Protein AF-0000000086870296 (afdb_homodimer)

pLDDT: mean 87.27, std 17.35, range [27.59, 98.69]

InterPro domains:
  IPR045716 Chordin-like protein 1/2, C-terminal [PF19548] (10-129)
  IPR045717 Chordin-like protein 1/2 [PTHR46303] (3-129)

Nearest PDB structures (foldseek):
  3ua0-assembly1_B-2  TM=3.431E-01  e=4.158E+00  Bombyx mori
  3ua0-assembly1_B-2  TM=3.429E-01  e=4.149E+00  Bombyx mori

Structure (mmCIF, N/CA/C/O backbone):
data_AF-0000000086870296-model_v1
#
loop_
_entity.id
_entity.type
_entity.pdbx_description
1 polymer 'CRDL1 protein'
#
loop_
_atom_site.group_PDB
_atom_site.id
_atom_site.type_symbol
_atom_site.label_atom_id
_atom_site.label_alt_id
_atom_site.label_comp_id
_atom_site.label_asym_id
_atom_site.label_entity_id
_atom_site.label_seq_id
_atom_site.pdbx_PDB_ins_code
_atom_site.Cartn_x
_atom_site.Cartn_y
_atom_site.Cartn_z
_atom_site.occupancy
_atom_site.B_iso_or_equiv
_atom_site.auth_seq_id
_atom_site.auth_comp_id
_atom_site.auth_asym_id
_atom_site.auth_atom_id
_atom_site.pdbx_PDB_model_num
ATOM 1 N N . GLU A 1 1 ? 13.695 27.422 20.219 1 27.8 1 GLU A N 1
ATOM 2 C CA . GLU A 1 1 ? 14.539 26.266 20.531 1 27.8 1 GLU A CA 1
ATOM 3 C C . GLU A 1 1 ? 14.484 25.234 19.406 1 27.8 1 GLU A C 1
ATOM 5 O O . GLU A 1 1 ? 13.406 24.922 18.891 1 27.8 1 GLU A O 1
ATOM 10 N N . ASP A 1 2 ? 15.602 24.969 18.719 1 33.12 2 ASP A N 1
ATOM 11 C CA . ASP A 1 2 ? 15.859 24.125 17.547 1 33.12 2 ASP A CA 1
ATOM 12 C C . ASP A 1 2 ? 15.414 22.688 17.812 1 33.12 2 ASP A C 1
ATOM 14 O O . ASP A 1 2 ? 15.75 22.109 18.844 1 33.12 2 ASP A O 1
ATOM 18 N N . VAL A 1 3 ? 14.195 22.266 17.453 1 43.34 3 VAL A N 1
ATOM 19 C CA . VAL A 1 3 ? 13.844 20.859 17.594 1 43.34 3 VAL A CA 1
ATOM 20 C C . VAL A 1 3 ? 15.023 19.984 17.172 1 43.34 3 VAL A C 1
ATOM 22 O O . VAL A 1 3 ? 15.555 20.141 16.078 1 43.34 3 VAL A O 1
ATOM 25 N N . PRO A 1 4 ? 15.711 19.375 18.047 1 43 4 PRO A N 1
ATOM 26 C CA . PRO A 1 4 ? 16.906 18.594 17.703 1 43 4 PRO A CA 1
ATOM 27 C C . PRO A 1 4 ? 16.688 17.672 16.5 1 43 4 PRO A C 1
ATOM 29 O O . PRO A 1 4 ? 15.547 17.25 16.25 1 43 4 PRO A O 1
ATOM 32 N N . SER A 1 5 ? 17.516 17.734 15.492 1 45 5 SER A N 1
ATOM 33 C CA . SER A 1 5 ? 17.656 16.844 14.344 1 45 5 SER A CA 1
ATOM 34 C C . SER A 1 5 ? 17.547 15.375 14.766 1 45 5 SER A C 1
ATOM 36 O O . SER A 1 5 ? 18.438 14.852 15.445 1 45 5 SER A O 1
ATOM 38 N N . GLN A 1 6 ? 16.422 14.984 15.344 1 48.38 6 GLN A N 1
ATOM 39 C CA . GLN A 1 6 ? 16.312 13.586 15.75 1 48.38 6 GLN A CA 1
ATOM 40 C C . GLN A 1 6 ? 16.797 12.656 14.641 1 48.38 6 GLN A C 1
ATOM 42 O O . GLN A 1 6 ? 16.344 12.758 13.492 1 48.38 6 GLN A O 1
ATOM 47 N N . THR A 1 7 ? 17.969 12.383 14.703 1 51.03 7 THR A N 1
ATOM 48 C CA . THR A 1 7 ? 18.453 11.305 13.859 1 51.03 7 THR A CA 1
ATOM 49 C C . THR A 1 7 ? 17.5 10.117 13.898 1 51.03 7 THR A C 1
ATOM 51 O O . THR A 1 7 ? 17.391 9.422 14.914 1 51.03 7 THR A O 1
ATOM 54 N N . PHE A 1 8 ? 16.484 10.18 13.211 1 54.38 8 PHE A N 1
ATOM 55 C CA . PHE A 1 8 ? 15.328 9.273 13.1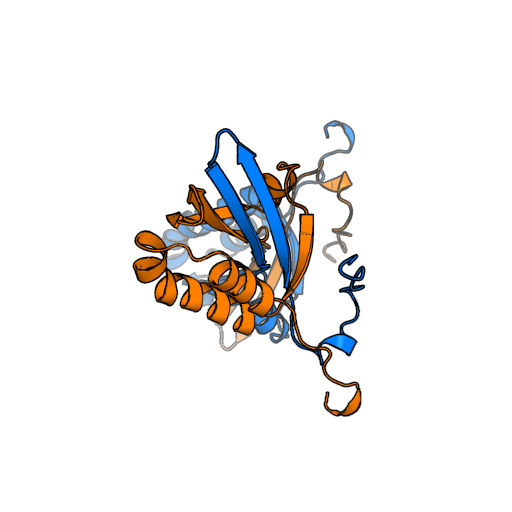72 1 54.38 8 PHE A CA 1
ATOM 56 C C . PHE A 1 8 ? 15.773 7.848 12.883 1 54.38 8 PHE A C 1
ATOM 58 O O . PHE A 1 8 ? 15.016 6.898 13.094 1 54.38 8 PHE A O 1
ATOM 65 N N . ASP A 1 9 ? 16.938 7.637 12.438 1 53.66 9 ASP A N 1
ATOM 66 C CA . ASP A 1 9 ? 17.234 6.316 11.883 1 53.66 9 ASP A CA 1
ATOM 67 C C . ASP A 1 9 ? 17.469 5.297 12.992 1 53.66 9 ASP A C 1
ATOM 69 O O . ASP A 1 9 ? 17.688 4.113 12.727 1 53.66 9 ASP A O 1
ATOM 73 N N . ASN A 1 10 ? 17.547 5.836 14.172 1 55.94 10 ASN A N 1
ATOM 74 C CA . ASN A 1 10 ? 18.078 4.832 15.086 1 55.94 10 ASN A CA 1
ATOM 75 C C . ASN A 1 10 ? 16.984 3.924 15.625 1 55.94 10 ASN A C 1
ATOM 77 O O . ASN A 1 10 ? 16.188 4.34 16.469 1 55.94 10 ASN A O 1
ATOM 81 N N . LYS A 1 11 ? 16.75 2.852 14.93 1 58.91 11 LYS A N 1
ATOM 82 C CA . LYS A 1 11 ? 15.844 1.774 15.336 1 58.91 11 LYS A CA 1
ATOM 83 C C . LYS A 1 11 ? 15.953 1.499 16.828 1 58.91 11 LYS A C 1
ATOM 85 O O . LYS A 1 11 ? 14.961 1.165 17.484 1 58.91 11 LYS A O 1
ATOM 90 N N . ASP A 1 12 ? 17.156 1.638 17.344 1 60.97 12 ASP A N 1
ATOM 91 C CA . ASP A 1 12 ? 17.344 1.358 18.766 1 60.97 12 ASP A CA 1
ATOM 92 C C . ASP A 1 12 ? 16.625 2.385 19.625 1 60.97 12 ASP A C 1
ATOM 94 O O . ASP A 1 12 ? 16.219 2.082 20.75 1 60.97 12 ASP A O 1
ATOM 98 N N . TYR A 1 13 ? 16.406 3.541 19.125 1 60.88 13 TYR A N 1
ATOM 99 C CA . TYR A 1 13 ? 15.781 4.613 19.906 1 60.88 13 TYR A CA 1
ATOM 100 C C . TYR A 1 13 ? 14.312 4.324 20.156 1 60.88 13 TYR A C 1
ATOM 102 O O . TYR A 1 13 ? 13.781 4.652 21.219 1 60.88 13 TYR A O 1
ATOM 110 N N . PHE A 1 14 ? 13.734 3.547 19.25 1 68.25 14 PHE A N 1
ATOM 111 C CA . PHE A 1 14 ? 12.297 3.354 19.406 1 68.25 14 PHE A CA 1
ATOM 112 C C . PHE A 1 14 ? 11.984 1.911 19.781 1 68.25 14 PHE A C 1
ATOM 114 O O . PHE A 1 14 ? 10.859 1.442 19.578 1 68.25 14 PHE A O 1
ATOM 121 N N . CYS A 1 15 ? 12.898 1.243 20.406 1 65.06 15 CYS A N 1
ATOM 122 C CA . CYS A 1 15 ? 12.727 -0.128 20.875 1 65.06 15 CYS A CA 1
ATOM 123 C C . CYS A 1 15 ? 12.102 -0.998 19.781 1 65.06 15 CYS A C 1
ATOM 125 O O . CYS A 1 15 ? 11.148 -1.733 20.047 1 65.06 15 CYS A O 1
ATOM 127 N N . GLY A 1 16 ? 12.438 -0.902 18.688 1 69.06 16 GLY A N 1
ATOM 128 C CA . GLY A 1 16 ? 12 -1.798 17.625 1 69.06 16 GLY A CA 1
ATOM 129 C C . GLY A 1 16 ? 10.664 -1.409 17.016 1 69.06 16 GLY A C 1
ATOM 130 O O . GLY A 1 16 ? 10.141 -2.117 16.156 1 69.06 16 GLY A O 1
ATOM 131 N N . LYS A 1 17 ? 10.055 -0.406 17.594 1 78.44 17 LYS A N 1
ATOM 132 C CA . LYS A 1 17 ? 8.766 0 17.031 1 78.44 17 LYS A CA 1
ATOM 133 C C . LYS A 1 17 ? 8.938 0.608 15.648 1 78.44 17 LYS A C 1
ATOM 135 O O . LYS A 1 17 ? 9.914 1.315 15.391 1 78.44 17 LYS A O 1
ATOM 140 N N . GLU A 1 18 ? 8.031 0.201 14.734 1 85.5 18 GLU A N 1
ATOM 141 C CA . GLU A 1 18 ? 8 0.818 13.414 1 85.5 18 GLU A CA 1
ATOM 142 C C . GLU A 1 18 ? 7.543 2.271 13.492 1 85.5 18 GLU A C 1
ATOM 144 O O . GLU A 1 18 ? 6.531 2.576 14.125 1 85.5 18 GLU A O 1
ATOM 149 N N . THR A 1 19 ? 8.32 3.156 13.023 1 90.44 19 THR A N 1
ATOM 150 C CA . THR A 1 19 ? 7.977 4.574 13.055 1 90.44 19 THR A CA 1
ATOM 151 C C . THR A 1 19 ? 7.863 5.133 11.641 1 90.44 19 THR A C 1
ATOM 153 O O . THR A 1 19 ? 8.367 4.535 10.688 1 90.44 19 THR A O 1
ATOM 156 N N . PHE A 1 20 ? 7.184 6.211 11.57 1 92.44 20 PHE A N 1
ATOM 157 C CA . PHE A 1 20 ? 6.895 6.863 10.297 1 92.44 20 PHE A CA 1
ATOM 158 C C . PHE A 1 20 ? 7.188 8.359 10.383 1 92.44 20 PHE A C 1
ATOM 160 O O . PHE A 1 20 ? 6.945 8.984 11.414 1 92.44 20 PHE A O 1
ATOM 167 N N . PRO A 1 21 ? 7.719 8.891 9.312 1 95.12 21 PRO A N 1
ATOM 168 C CA . PRO A 1 21 ? 8.008 10.328 9.336 1 95.12 21 PRO A CA 1
ATOM 169 C C . PRO A 1 21 ? 6.742 11.18 9.367 1 95.12 21 PRO A C 1
ATOM 171 O O . PRO A 1 21 ? 5.746 10.836 8.719 1 95.12 21 PRO A O 1
ATOM 174 N N . VAL A 1 22 ? 6.859 12.195 10.117 1 96.94 22 VAL A N 1
ATOM 175 C CA . VAL A 1 22 ? 5.781 13.18 10.188 1 96.94 22 VAL A CA 1
ATOM 176 C C . VAL A 1 22 ? 6.273 14.523 9.641 1 96.94 22 VAL A C 1
ATOM 178 O O . VAL A 1 22 ? 7.379 14.961 9.961 1 96.94 22 VAL A O 1
ATOM 181 N N . TYR A 1 23 ? 5.434 15.18 8.828 1 97.88 23 TYR A N 1
ATOM 182 C CA . TYR A 1 23 ? 5.766 16.453 8.195 1 97.88 23 TYR A CA 1
ATOM 183 C C . TYR A 1 23 ? 4.766 17.531 8.578 1 97.88 23 TYR A C 1
ATOM 185 O O . TYR A 1 23 ? 3.633 17.234 8.969 1 97.88 23 TYR A O 1
ATOM 193 N N . GLU A 1 24 ? 5.281 18.75 8.43 1 98.38 24 GLU A N 1
ATOM 194 C CA . GLU A 1 24 ? 4.418 19.891 8.719 1 98.38 24 GLU A CA 1
ATOM 195 C C . GLU A 1 24 ? 4.598 21 7.691 1 98.38 24 GLU A C 1
ATOM 197 O O . GLU A 1 24 ? 5.707 21.219 7.195 1 98.38 24 GLU A O 1
ATOM 202 N N . SER A 1 25 ? 3.473 21.594 7.34 1 98.31 25 SER A N 1
ATOM 203 C CA . SER A 1 25 ? 3.438 22.844 6.594 1 98.31 25 SER A CA 1
ATOM 204 C C . SER A 1 25 ? 2.541 23.875 7.281 1 98.31 25 SER A C 1
ATOM 206 O O . SER A 1 25 ? 1.419 23.562 7.684 1 98.31 25 SER A O 1
ATOM 208 N N . VAL A 1 26 ? 3.098 25.094 7.363 1 97.31 26 VAL A N 1
ATOM 209 C CA . VAL A 1 26 ? 2.307 26.172 7.941 1 97.31 26 VAL A CA 1
ATOM 210 C C . VAL A 1 26 ? 2.322 27.375 7.008 1 97.31 26 VAL A C 1
ATOM 212 O O . VAL A 1 26 ? 3.391 27.859 6.613 1 97.31 26 VAL A O 1
ATOM 215 N N . PHE A 1 27 ? 1.224 27.812 6.668 1 96.38 27 PHE A N 1
ATOM 216 C CA . PHE A 1 27 ? 1.063 28.984 5.824 1 96.38 27 PHE A CA 1
ATOM 217 C C . PHE A 1 27 ? 0.113 30 6.469 1 96.38 27 PHE A C 1
ATOM 219 O O . PHE A 1 27 ? -1.019 29.641 6.816 1 96.38 27 PHE A O 1
ATOM 226 N N . THR A 1 28 ? 0.592 31.219 6.699 1 95.75 28 THR A N 1
ATOM 227 C CA . THR A 1 28 ? -0.227 32.25 7.297 1 95.75 28 THR A CA 1
ATOM 228 C C . THR A 1 28 ? -0.342 33.469 6.363 1 95.75 28 THR A C 1
ATOM 230 O O . THR A 1 28 ? 0.667 33.969 5.875 1 95.75 28 THR A O 1
ATOM 233 N N . GLU A 1 29 ? -1.607 33.844 6.086 1 94.31 29 GLU A N 1
ATOM 234 C CA . GLU A 1 29 ? -1.88 35.031 5.254 1 94.31 29 GLU A CA 1
ATOM 235 C C . GLU A 1 29 ? -3.182 35.688 5.668 1 94.31 29 GLU A C 1
ATOM 237 O O . GLU A 1 29 ? -4.191 35.031 5.895 1 94.31 29 GLU A O 1
ATOM 242 N N . GLU A 1 30 ? -3.199 37.125 5.711 1 93.88 30 GLU A N 1
ATOM 243 C CA . GLU A 1 30 ? -4.371 37.969 5.969 1 93.88 30 GLU A CA 1
ATOM 244 C C . GLU A 1 30 ? -5.16 37.469 7.172 1 93.88 30 GLU A C 1
ATOM 246 O O . GLU A 1 30 ? -6.379 37.312 7.098 1 93.88 30 GLU A O 1
ATOM 251 N N . GLY A 1 31 ? -4.543 37.031 8.258 1 91.62 31 GLY A N 1
ATOM 252 C CA . GLY A 1 31 ? -5.18 36.656 9.508 1 91.62 31 GLY A CA 1
ATOM 253 C C . GLY A 1 31 ? -5.609 35.188 9.539 1 91.62 31 GLY A C 1
ATOM 254 O O . GLY A 1 31 ? -6.277 34.781 10.484 1 91.62 31 GLY A O 1
ATOM 255 N N . GLU A 1 32 ? -5.363 34.469 8.477 1 94.94 32 GLU A N 1
ATOM 256 C CA . GLU A 1 32 ? -5.691 33.031 8.414 1 94.94 32 GLU A CA 1
ATOM 257 C C . GLU A 1 32 ? -4.43 32.188 8.383 1 94.94 32 GLU A C 1
ATOM 259 O O . GLU A 1 32 ? -3.459 32.531 7.703 1 94.94 32 GLU A O 1
ATOM 264 N N . THR A 1 33 ? -4.41 31.125 9.203 1 96.75 33 THR A N 1
ATOM 265 C CA . THR A 1 33 ? -3.309 30.172 9.195 1 96.75 33 THR A CA 1
ATOM 266 C C . THR A 1 33 ? -3.783 28.797 8.727 1 96.75 33 THR A C 1
ATOM 268 O O . THR A 1 33 ? -4.762 28.266 9.242 1 96.75 33 THR A O 1
ATOM 271 N N . ILE A 1 34 ? -3.189 28.281 7.688 1 97.75 34 ILE A N 1
ATOM 272 C CA . ILE A 1 34 ? -3.406 26.906 7.258 1 97.75 34 ILE A CA 1
ATOM 273 C C . ILE A 1 34 ? -2.24 26.031 7.715 1 97.75 34 ILE A C 1
ATOM 275 O O . ILE A 1 34 ? -1.093 26.266 7.324 1 97.75 34 ILE A O 1
ATOM 279 N N . ARG A 1 35 ? -2.525 25.094 8.609 1 97.25 35 ARG A N 1
ATOM 280 C CA . ARG A 1 35 ? -1.526 24.156 9.125 1 97.25 35 ARG A CA 1
ATOM 281 C C . ARG A 1 35 ? -1.82 22.734 8.672 1 97.25 35 ARG A C 1
ATOM 283 O O . ARG A 1 35 ? -2.939 22.25 8.836 1 97.25 35 ARG A O 1
ATOM 290 N N . LYS A 1 36 ? -0.847 22.094 8.016 1 98.12 36 LYS A N 1
ATOM 291 C CA . LYS A 1 36 ? -0.974 20.734 7.516 1 98.12 36 LYS A CA 1
ATOM 292 C C . LYS A 1 36 ? 0.005 19.797 8.227 1 98.12 36 LYS A C 1
ATOM 294 O O . LYS A 1 36 ? 1.194 20.109 8.328 1 98.12 36 LYS A O 1
ATOM 299 N N . ILE A 1 37 ? -0.489 18.719 8.781 1 98.62 37 ILE A N 1
ATOM 300 C CA . ILE A 1 37 ? 0.316 17.672 9.406 1 98.62 37 ILE A CA 1
ATOM 301 C C . ILE A 1 37 ? 0.197 16.391 8.602 1 98.62 37 ILE A C 1
ATOM 303 O O . ILE A 1 37 ? -0.903 15.859 8.422 1 98.62 37 ILE A O 1
ATOM 307 N N . ALA A 1 38 ? 1.297 15.891 8.078 1 98.44 38 ALA A N 1
ATOM 308 C CA . ALA A 1 38 ? 1.29 14.758 7.16 1 98.44 38 ALA A CA 1
ATOM 309 C C . ALA A 1 38 ? 2.104 13.594 7.727 1 98.44 38 ALA A C 1
ATOM 311 O O . ALA A 1 38 ? 3.139 13.805 8.367 1 98.44 38 ALA A O 1
ATOM 312 N N . ILE A 1 39 ? 1.651 12.383 7.453 1 98 39 ILE A N 1
ATOM 313 C CA . ILE A 1 39 ? 2.395 11.172 7.785 1 98 39 ILE A CA 1
ATOM 314 C C . ILE A 1 39 ? 2.562 10.312 6.531 1 98 39 ILE A C 1
ATOM 316 O O . ILE A 1 39 ? 1.641 10.195 5.723 1 98 39 ILE A O 1
ATOM 320 N N . GLU A 1 40 ? 3.727 9.773 6.316 1 96.75 40 GLU A N 1
ATOM 321 C CA . GLU A 1 40 ? 3.998 8.805 5.254 1 96.75 40 GLU A CA 1
ATOM 322 C C . GLU A 1 40 ? 3.863 7.375 5.762 1 96.75 40 GLU A C 1
ATOM 324 O O . GLU A 1 40 ? 4.688 6.91 6.551 1 96.75 40 GLU A O 1
ATOM 329 N N . ILE A 1 41 ? 2.844 6.742 5.285 1 92.12 41 ILE A N 1
ATOM 330 C CA . ILE A 1 41 ? 2.605 5.367 5.699 1 92.12 41 ILE A CA 1
ATOM 331 C C . ILE A 1 41 ? 2.99 4.41 4.57 1 92.12 41 ILE A C 1
ATOM 333 O O . ILE A 1 41 ? 2.383 4.434 3.498 1 92.12 41 ILE A O 1
ATOM 337 N N . GLU A 1 42 ? 3.975 3.664 4.781 1 87.75 42 GLU A N 1
ATOM 338 C CA . GLU A 1 42 ? 4.375 2.617 3.846 1 87.75 42 GLU A CA 1
ATOM 339 C C . GLU A 1 42 ? 3.717 1.285 4.191 1 87.75 42 GLU A C 1
ATOM 341 O O . GLU A 1 42 ? 3.943 0.736 5.273 1 87.75 42 GLU A O 1
ATOM 346 N N . LYS A 1 43 ? 2.822 0.828 3.34 1 83.56 43 LYS A N 1
ATOM 347 C CA . LYS A 1 43 ? 2.199 -0.477 3.537 1 83.56 43 LYS A CA 1
ATOM 348 C C . LYS A 1 43 ? 3.049 -1.59 2.93 1 83.56 43 LYS A C 1
ATOM 350 O O . LYS A 1 43 ? 3.734 -1.378 1.929 1 83.56 43 LYS A O 1
ATOM 355 N N . PRO A 1 44 ? 3.041 -2.754 3.689 1 85.62 44 PRO A N 1
ATOM 356 C CA . PRO A 1 44 ? 3.77 -3.877 3.096 1 85.62 44 PRO A CA 1
ATOM 357 C C . PRO A 1 44 ? 3.297 -4.203 1.681 1 85.62 44 PRO A C 1
ATOM 359 O O . PRO A 1 44 ? 2.113 -4.051 1.371 1 85.62 44 PRO A O 1
ATOM 362 N N . PRO A 1 45 ? 4.23 -4.59 0.867 1 90.31 45 PRO A N 1
ATOM 363 C CA . PRO A 1 45 ? 3.838 -4.996 -0.485 1 90.31 45 PRO A CA 1
ATOM 364 C C . PRO A 1 45 ? 2.805 -6.121 -0.487 1 90.31 45 PRO A C 1
ATOM 366 O O . PRO A 1 45 ? 2.834 -6.988 0.388 1 90.31 45 PRO A O 1
ATOM 369 N N . GLN A 1 46 ? 1.909 -5.977 -1.363 1 93.94 46 GLN A N 1
ATOM 370 C CA . GLN A 1 46 ? 0.903 -7.016 -1.558 1 93.94 46 GLN A CA 1
ATOM 371 C C . GLN A 1 46 ? 1.379 -8.062 -2.562 1 93.94 46 GLN A C 1
ATOM 373 O O . GLN A 1 46 ? 1.937 -7.715 -3.607 1 93.94 46 GLN A O 1
ATOM 378 N N . ILE A 1 47 ? 1.112 -9.375 -2.25 1 96.88 47 ILE A N 1
ATOM 379 C CA . ILE A 1 47 ? 1.403 -10.484 -3.152 1 96.88 47 ILE A CA 1
ATOM 380 C C . ILE A 1 47 ? 0.103 -11.023 -3.746 1 96.88 47 ILE A C 1
ATOM 382 O O . ILE A 1 47 ? -0.804 -11.422 -3.012 1 96.88 47 ILE A O 1
ATOM 386 N N . GLU A 1 48 ? -0.043 -10.914 -5.059 1 97.75 48 GLU A N 1
ATOM 387 C CA . GLU A 1 48 ? -1.161 -11.531 -5.773 1 97.75 48 GLU A CA 1
ATOM 388 C C . GLU A 1 48 ? -0.777 -12.891 -6.332 1 97.75 48 GLU A C 1
ATOM 390 O O . GLU A 1 48 ? 0.219 -13.023 -7.047 1 97.75 48 GLU A O 1
ATOM 395 N N . ILE A 1 49 ? -1.542 -13.914 -6.016 1 98.25 49 ILE A N 1
ATOM 396 C CA . ILE A 1 49 ? -1.218 -15.281 -6.398 1 98.25 49 ILE A CA 1
ATOM 397 C C . ILE A 1 49 ? -2.354 -15.867 -7.234 1 98.25 49 ILE A C 1
ATOM 399 O O . ILE A 1 49 ? -3.51 -15.867 -6.809 1 98.25 49 ILE A O 1
ATOM 403 N N . HIS A 1 50 ? -2.102 -16.297 -8.461 1 98.44 50 HIS A N 1
ATOM 404 C CA . HIS A 1 50 ? -3.031 -17.078 -9.273 1 98.44 50 HIS A CA 1
ATOM 405 C C . HIS A 1 50 ? -2.818 -18.578 -9.07 1 98.44 50 HIS A C 1
ATOM 407 O O . HIS A 1 50 ? -1.715 -19.094 -9.281 1 98.44 50 HIS A O 1
ATOM 413 N N . VAL A 1 51 ? -3.873 -19.344 -8.688 1 98.06 51 VAL A N 1
ATOM 414 C CA . VAL A 1 51 ? -3.775 -20.75 -8.336 1 98.06 51 VAL A CA 1
ATOM 415 C C . VAL A 1 51 ? -4.52 -21.594 -9.359 1 98.06 51 VAL A C 1
ATOM 417 O O . VAL A 1 51 ? -5.719 -21.406 -9.586 1 98.06 51 VAL A O 1
ATOM 420 N N . TRP A 1 52 ? -3.76 -22.453 -10 1 97.81 52 TRP A N 1
ATOM 421 C CA . TRP A 1 52 ? -4.305 -23.406 -10.953 1 97.81 52 TRP A CA 1
ATOM 422 C C . TRP A 1 52 ? -4.297 -24.812 -10.375 1 97.81 52 TRP A C 1
ATOM 424 O O . TRP A 1 52 ? -3.26 -25.297 -9.914 1 97.81 52 TRP A O 1
ATOM 434 N N . THR A 1 53 ? -5.461 -25.469 -10.336 1 97.62 53 THR A N 1
ATOM 435 C CA . THR A 1 53 ? -5.531 -26.891 -10.055 1 97.62 53 THR A CA 1
ATOM 436 C C . THR A 1 53 ? -5.758 -27.688 -11.344 1 97.62 53 THR A C 1
ATOM 438 O O . THR A 1 53 ? -6.801 -27.547 -11.984 1 97.62 53 THR A O 1
ATOM 441 N N . ILE A 1 54 ? -4.809 -28.547 -11.664 1 97.25 54 ILE A N 1
ATOM 442 C CA . ILE A 1 54 ? -4.82 -29.281 -12.922 1 97.25 54 ILE A CA 1
ATOM 443 C C . ILE A 1 54 ? -4.883 -30.781 -12.648 1 97.25 54 ILE A C 1
ATOM 445 O O . ILE A 1 54 ? -4.125 -31.297 -11.828 1 97.25 54 ILE A O 1
ATOM 449 N N . ARG A 1 55 ? -5.844 -31.469 -13.297 1 96.56 55 ARG A N 1
ATOM 450 C CA . ARG A 1 55 ? -5.977 -32.906 -13.234 1 96.56 55 ARG A CA 1
ATOM 451 C C . ARG A 1 55 ? -5.988 -33.531 -14.633 1 96.56 55 ARG A C 1
ATOM 453 O O . ARG A 1 55 ? -6.898 -33.281 -15.422 1 96.56 55 ARG A O 1
ATOM 460 N N . LYS A 1 56 ? -4.965 -34.406 -14.867 1 94.25 56 LYS A N 1
ATOM 461 C CA . LYS A 1 56 ? -4.855 -35.031 -16.172 1 94.25 56 LYS A CA 1
ATOM 462 C C . LYS A 1 56 ? -4.918 -34 -17.297 1 94.25 56 LYS A C 1
ATOM 464 O O . LYS A 1 56 ? -5.664 -34.188 -18.266 1 94.25 56 LYS A O 1
ATOM 469 N N . GLY A 1 57 ? -4.25 -32.812 -17.109 1 94.38 57 GLY A N 1
ATOM 470 C CA . GLY A 1 57 ? -4.117 -31.797 -18.125 1 94.38 57 GLY A CA 1
ATOM 471 C C . GLY A 1 57 ? -5.316 -30.859 -18.188 1 94.38 57 GLY A C 1
ATOM 472 O O . GLY A 1 57 ? -5.309 -29.891 -18.938 1 94.38 57 GLY A O 1
ATOM 473 N N . ILE A 1 58 ? -6.32 -31.109 -17.391 1 96.81 58 ILE A N 1
ATOM 474 C CA . ILE A 1 58 ? -7.551 -30.328 -17.391 1 96.81 58 ILE A CA 1
ATOM 475 C C . ILE A 1 58 ? -7.543 -29.359 -16.219 1 96.81 58 ILE A C 1
ATOM 477 O O . ILE A 1 58 ? -7.262 -29.734 -15.086 1 96.81 58 ILE A O 1
ATOM 481 N N . LEU A 1 59 ? -7.816 -28.125 -16.5 1 97.31 59 LEU A N 1
ATOM 482 C CA . LEU A 1 59 ? -7.898 -27.094 -15.469 1 97.31 59 LEU A CA 1
ATOM 483 C C . LEU A 1 59 ? -9.195 -27.234 -14.672 1 97.31 59 LEU A C 1
ATOM 485 O O . LEU A 1 59 ? -10.25 -26.781 -15.125 1 97.31 59 LEU A O 1
ATOM 489 N N . ARG A 1 60 ? -9.125 -27.766 -13.523 1 95.81 60 ARG A N 1
ATOM 490 C CA . ARG A 1 60 ? -10.297 -28.031 -12.711 1 95.81 60 ARG A CA 1
ATOM 491 C C . ARG A 1 60 ? -10.727 -26.797 -11.922 1 95.81 60 ARG A C 1
ATOM 493 O O . ARG A 1 60 ? -11.922 -26.531 -11.773 1 95.81 60 ARG A O 1
ATOM 500 N N . HIS A 1 61 ? -9.742 -26.078 -11.281 1 95.75 61 HIS A N 1
ATOM 501 C CA . HIS A 1 61 ? -10 -24.891 -10.477 1 95.75 61 HIS A CA 1
ATOM 502 C C . HIS A 1 61 ? -9.008 -23.781 -10.805 1 95.75 61 HIS A C 1
ATOM 504 O O . HIS A 1 61 ? -7.852 -24.047 -11.125 1 95.75 61 HIS A O 1
ATOM 510 N N . LEU A 1 62 ? -9.445 -22.578 -10.828 1 96.69 62 LEU A N 1
ATOM 511 C CA . LEU A 1 62 ? -8.656 -21.359 -10.969 1 96.69 62 LEU A CA 1
ATOM 512 C C . LEU A 1 62 ? -9.156 -20.266 -10.023 1 96.69 62 LEU A C 1
ATOM 514 O O . LEU A 1 62 ? -10.344 -19.938 -10.023 1 96.69 62 LEU A O 1
ATOM 518 N N . TYR A 1 63 ? -8.328 -19.719 -9.203 1 97.5 63 TYR A N 1
ATOM 519 C CA . TYR A 1 63 ? -8.719 -18.609 -8.344 1 97.5 63 TYR A CA 1
ATOM 520 C C . TYR A 1 63 ? -7.512 -17.734 -7.988 1 97.5 63 TYR A C 1
ATOM 522 O O . TYR A 1 63 ? -6.371 -18.109 -8.273 1 97.5 63 TYR A O 1
ATOM 530 N N . VAL A 1 64 ? -7.742 -16.578 -7.422 1 96.75 64 VAL A N 1
ATOM 531 C CA . VAL A 1 64 ? -6.707 -15.617 -7.051 1 96.75 64 VAL A CA 1
ATOM 532 C C . VAL A 1 64 ? -6.688 -15.438 -5.535 1 96.75 64 VAL A C 1
ATOM 534 O O . VAL A 1 64 ? -7.742 -15.328 -4.906 1 96.75 64 VAL A O 1
ATOM 537 N N . GLU A 1 65 ? -5.492 -15.492 -4.938 1 97.31 65 GLU A N 1
ATOM 538 C CA . GLU A 1 65 ? -5.254 -15.188 -3.531 1 97.31 65 GLU A CA 1
ATOM 539 C C . GLU A 1 65 ? -4.379 -13.945 -3.379 1 97.31 65 GLU A C 1
ATOM 541 O O . GLU A 1 65 ? -3.594 -13.617 -4.273 1 97.31 65 GLU A O 1
ATOM 546 N N . LYS A 1 66 ? -4.625 -13.273 -2.309 1 96.5 66 LYS A N 1
ATOM 547 C CA . LYS A 1 66 ? -3.785 -12.133 -1.957 1 96.5 66 LYS A CA 1
ATOM 548 C C . LYS A 1 66 ? -3.273 -12.25 -0.524 1 96.5 66 LYS A C 1
ATOM 550 O O . LYS A 1 66 ? -4.02 -12.625 0.379 1 96.5 66 LYS A O 1
ATOM 555 N N . LEU A 1 67 ? -2.012 -12.023 -0.33 1 95.94 67 LEU A N 1
ATOM 556 C CA . LEU A 1 67 ? -1.428 -12.008 1.007 1 95.94 67 LEU A CA 1
ATOM 557 C C . LEU A 1 67 ? -0.322 -10.961 1.104 1 95.94 67 LEU A C 1
ATOM 559 O O . LEU A 1 67 ? 0.152 -10.461 0.083 1 95.94 67 LEU A O 1
ATOM 563 N N . SER A 1 68 ? 0.117 -10.617 2.324 1 93.88 68 SER A N 1
ATOM 564 C CA . SER A 1 68 ? 1.216 -9.68 2.533 1 93.88 68 SER A CA 1
ATOM 565 C C . SER A 1 68 ? 2.561 -10.32 2.207 1 93.88 68 SER A C 1
ATOM 567 O O . SER A 1 68 ? 2.688 -11.547 2.215 1 93.88 68 SER A O 1
ATOM 569 N N . LYS A 1 69 ? 3.543 -9.445 1.971 1 93.88 69 LYS A N 1
ATOM 570 C CA . LYS A 1 69 ? 4.895 -9.938 1.719 1 93.88 69 LYS A CA 1
ATOM 571 C C . LYS A 1 69 ? 5.398 -10.773 2.891 1 93.88 69 LYS A C 1
ATOM 573 O O . LYS A 1 69 ? 6.031 -11.812 2.689 1 93.88 69 LYS A O 1
ATOM 578 N N . ARG A 1 70 ? 5.129 -10.32 4.129 1 90.88 70 ARG A N 1
ATOM 579 C CA . ARG A 1 70 ? 5.562 -11.047 5.316 1 90.88 70 ARG A CA 1
ATOM 580 C C . ARG A 1 70 ? 5.02 -12.477 5.312 1 90.88 70 ARG A C 1
ATOM 582 O O . ARG A 1 70 ? 5.762 -13.43 5.562 1 90.88 70 ARG A O 1
ATOM 589 N N . GLU A 1 71 ? 3.752 -12.609 5.098 1 95.56 71 GLU A N 1
ATOM 590 C CA . GLU A 1 71 ? 3.143 -13.938 5.027 1 95.56 71 GLU A CA 1
ATOM 591 C C . GLU A 1 71 ? 3.744 -14.758 3.891 1 95.56 71 GLU A C 1
ATOM 593 O O . GLU A 1 71 ? 4.004 -15.953 4.055 1 95.56 71 GLU A O 1
ATOM 598 N N . PHE A 1 72 ? 3.967 -14.211 2.77 1 96.81 72 PHE A N 1
ATOM 599 C CA . PHE A 1 72 ? 4.496 -14.875 1.583 1 96.81 72 PHE A CA 1
ATOM 600 C C . PHE A 1 72 ? 5.906 -15.398 1.837 1 96.81 72 PHE A C 1
ATOM 602 O O . PHE A 1 72 ? 6.258 -16.5 1.4 1 96.81 72 PHE A O 1
ATOM 609 N N . GLU A 1 73 ? 6.668 -14.609 2.451 1 95.44 73 GLU A N 1
ATOM 610 C CA . GLU A 1 73 ? 8.047 -14.984 2.75 1 95.44 73 GLU A CA 1
ATOM 611 C C . GLU A 1 73 ? 8.094 -16.25 3.605 1 95.44 73 GLU A C 1
ATOM 613 O O . GLU A 1 73 ? 9.109 -16.953 3.627 1 95.44 73 GLU A O 1
ATOM 618 N N . GLY A 1 74 ? 7.086 -16.531 4.25 1 94.94 74 GLY A N 1
ATOM 619 C CA . GLY A 1 74 ? 7.02 -17.734 5.07 1 94.94 74 GLY A CA 1
ATOM 620 C C . GLY A 1 74 ? 6.691 -18.969 4.273 1 94.94 74 GLY A C 1
ATOM 621 O O . GLY A 1 74 ? 6.707 -20.078 4.816 1 94.94 74 GLY A O 1
ATOM 622 N N . LEU A 1 75 ? 6.406 -18.859 3.08 1 95.81 75 LEU A N 1
ATOM 623 C CA . LEU A 1 75 ? 6.062 -19.984 2.223 1 95.81 75 LEU A CA 1
ATOM 624 C C . LEU A 1 75 ? 7.289 -20.484 1.463 1 95.81 75 LEU A C 1
ATOM 626 O O . LEU A 1 75 ? 7.742 -19.844 0.518 1 95.81 75 LEU A O 1
ATOM 630 N N . PRO A 1 76 ? 7.746 -21.688 1.687 1 94.44 76 PRO A N 1
ATOM 631 C CA . PRO A 1 76 ? 9.039 -22.156 1.175 1 94.44 76 PRO A CA 1
ATOM 632 C C . PRO A 1 76 ? 8.938 -22.766 -0.219 1 94.44 76 PRO A C 1
ATOM 634 O O . PRO A 1 76 ? 9.953 -23.109 -0.825 1 94.44 76 PRO A O 1
ATOM 637 N N . TYR A 1 77 ? 7.84 -22.828 -0.737 1 96.44 77 TYR A N 1
ATOM 638 C CA . TYR A 1 77 ? 7.711 -23.625 -1.951 1 96.44 77 TYR A CA 1
ATOM 639 C C . TYR A 1 77 ? 7.695 -22.734 -3.189 1 96.44 77 TYR A C 1
ATOM 641 O O . TYR A 1 77 ? 7.531 -23.234 -4.309 1 96.44 77 TYR A O 1
ATOM 649 N N . PHE A 1 78 ? 7.867 -21.547 -3.08 1 97.19 78 PHE A N 1
ATOM 650 C CA . PHE A 1 78 ? 7.887 -20.625 -4.219 1 97.19 78 PHE A CA 1
ATOM 651 C C . PHE A 1 78 ? 9.32 -20.375 -4.684 1 97.19 78 PHE A C 1
ATOM 653 O O . PHE A 1 78 ? 10.227 -20.25 -3.863 1 97.19 78 PHE A O 1
ATOM 660 N N . LYS A 1 79 ? 9.523 -20.25 -5.98 1 97.25 79 LYS A N 1
ATOM 661 C CA . LYS A 1 79 ? 10.773 -19.828 -6.613 1 97.25 79 LYS A CA 1
ATOM 662 C C . LYS A 1 79 ? 10.547 -18.656 -7.555 1 97.25 79 LYS A C 1
ATOM 664 O O . LYS A 1 79 ? 9.562 -18.625 -8.297 1 97.25 79 LYS A O 1
ATOM 669 N N . MET A 1 80 ? 11.398 -17.703 -7.457 1 94.88 80 MET A N 1
ATOM 670 C CA . MET A 1 80 ? 11.312 -16.609 -8.422 1 94.88 80 MET A CA 1
ATOM 671 C C . MET A 1 80 ? 11.648 -17.094 -9.828 1 94.88 80 MET A C 1
ATOM 673 O O . MET A 1 80 ? 12.68 -17.734 -10.031 1 94.88 80 MET A O 1
ATOM 677 N N . ILE A 1 81 ? 10.891 -16.766 -10.766 1 96.44 81 ILE A N 1
ATOM 678 C CA . ILE A 1 81 ? 11.117 -17.312 -12.102 1 96.44 81 ILE A CA 1
ATOM 679 C C . ILE A 1 81 ? 11.438 -16.188 -13.078 1 96.44 81 ILE A C 1
ATOM 681 O O . ILE A 1 81 ? 12.086 -16.422 -14.102 1 96.44 81 ILE A O 1
ATOM 685 N N . THR A 1 82 ? 10.945 -14.945 -12.781 1 93.56 82 THR A N 1
ATOM 686 C CA . THR A 1 82 ? 11.25 -13.82 -13.656 1 93.56 82 THR A CA 1
ATOM 687 C C . THR A 1 82 ? 10.82 -12.5 -13.016 1 93.56 82 THR A C 1
ATOM 689 O O . THR A 1 82 ? 10.43 -12.477 -11.844 1 93.56 82 THR A O 1
ATOM 692 N N . ARG A 1 83 ? 11.016 -11.406 -13.648 1 91.62 83 ARG A N 1
ATOM 693 C CA . ARG A 1 83 ? 10.398 -10.109 -13.398 1 91.62 83 ARG A CA 1
ATOM 694 C C . ARG A 1 83 ? 9.531 -9.672 -14.57 1 91.62 83 ARG A C 1
ATOM 696 O O . ARG A 1 83 ? 9.781 -10.062 -15.711 1 91.62 83 ARG A O 1
ATOM 703 N N . THR A 1 84 ? 8.516 -9 -14.234 1 93 84 THR A N 1
ATOM 704 C CA . THR A 1 84 ? 7.59 -8.609 -15.297 1 93 84 THR A CA 1
ATOM 705 C C . THR A 1 84 ? 7.055 -7.203 -15.055 1 93 84 THR A C 1
ATOM 707 O O . THR A 1 84 ? 7.445 -6.539 -14.094 1 93 84 THR A O 1
ATOM 710 N N . THR A 1 85 ? 6.258 -6.688 -16.047 1 91.75 85 THR A N 1
ATOM 711 C CA . THR A 1 85 ? 5.578 -5.406 -15.891 1 91.75 85 THR A CA 1
ATOM 712 C C . THR A 1 85 ? 4.105 -5.613 -15.555 1 91.75 85 THR A C 1
ATOM 714 O O . THR A 1 85 ? 3.549 -6.684 -15.805 1 91.75 85 THR A O 1
ATOM 717 N N . LEU A 1 86 ? 3.543 -4.578 -15.008 1 91.5 86 LE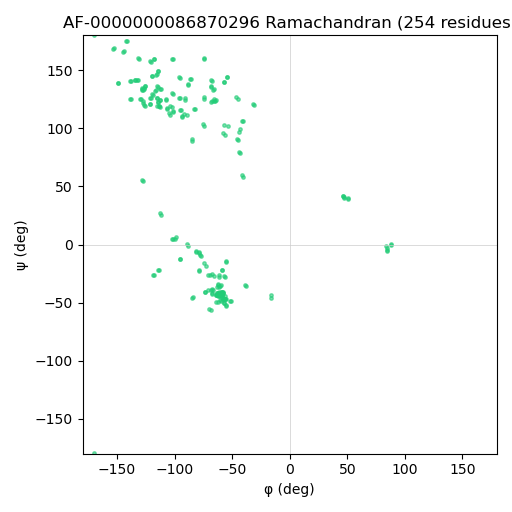U A N 1
ATOM 718 C CA . LEU A 1 86 ? 2.113 -4.648 -14.719 1 91.5 86 LEU A CA 1
ATOM 719 C C . LEU A 1 86 ? 1.311 -4.863 -16 1 91.5 86 LEU A C 1
ATOM 721 O O . LEU A 1 86 ? 0.275 -5.535 -15.977 1 91.5 86 LEU A O 1
ATOM 725 N N . SER A 1 87 ? 1.792 -4.25 -17.094 1 91.62 87 SER A N 1
ATOM 726 C CA . SER A 1 87 ? 1.115 -4.461 -18.375 1 91.62 87 SER A CA 1
ATOM 727 C C . SER A 1 87 ? 1.114 -5.934 -18.766 1 91.62 87 SER A C 1
ATOM 729 O O . SER A 1 87 ? 0.075 -6.484 -19.125 1 91.62 87 SER A O 1
ATOM 731 N N . GLN A 1 88 ? 2.283 -6.582 -18.688 1 93.62 88 GLN A N 1
ATOM 732 C CA . GLN A 1 88 ? 2.371 -8.008 -19 1 93.62 88 GLN A CA 1
ATOM 733 C C . GLN A 1 88 ? 1.533 -8.836 -18.031 1 93.62 88 GLN A C 1
ATOM 735 O O . GLN A 1 88 ? 0.915 -9.828 -18.422 1 93.62 88 GLN A O 1
ATOM 740 N N . TRP A 1 89 ? 1.558 -8.516 -16.797 1 95.88 89 TRP A N 1
ATOM 741 C CA . TRP A 1 89 ? 0.771 -9.234 -15.797 1 95.88 89 TRP A CA 1
ATOM 742 C C . TRP A 1 89 ? -0.716 -9.172 -16.125 1 95.88 89 TRP A C 1
ATOM 744 O O . TRP A 1 89 ? -1.431 -10.164 -16 1 95.88 89 TRP A O 1
ATOM 754 N N . LYS A 1 90 ? -1.171 -8.016 -16.516 1 96.69 90 LYS A N 1
ATOM 755 C CA . LYS A 1 90 ? -2.566 -7.855 -16.922 1 96.69 90 LYS A CA 1
ATOM 756 C C . LYS A 1 90 ? -2.914 -8.781 -18.078 1 96.69 90 LYS A C 1
ATOM 758 O O . LYS A 1 90 ? -3.98 -9.398 -18.094 1 96.69 90 LYS A O 1
ATOM 763 N N . ILE A 1 91 ? -2.078 -8.812 -19.062 1 97 91 ILE A N 1
ATOM 764 C CA . ILE A 1 91 ? -2.283 -9.703 -20.203 1 97 91 ILE A CA 1
ATOM 765 C C . ILE A 1 91 ? -2.389 -11.148 -19.719 1 97 91 ILE A C 1
ATOM 767 O O . ILE A 1 91 ? -3.271 -11.891 -20.156 1 97 91 ILE A O 1
ATOM 771 N N . PHE A 1 92 ? -1.543 -11.609 -18.875 1 97.75 92 PHE A N 1
ATOM 772 C CA . PHE A 1 92 ? -1.566 -12.938 -18.281 1 97.75 92 PHE A CA 1
ATOM 773 C C . PHE A 1 92 ? -2.9 -13.195 -17.594 1 97.75 92 PHE A C 1
ATOM 775 O O . PHE A 1 92 ? -3.551 -14.211 -17.844 1 97.75 92 PHE A O 1
ATOM 782 N N . SER A 1 93 ? -3.283 -12.305 -16.734 1 97.06 93 SER A N 1
ATOM 783 C CA . SER A 1 93 ? -4.504 -12.461 -15.953 1 97.06 93 SER A CA 1
ATOM 784 C C . SER A 1 93 ? -5.734 -12.539 -16.844 1 97.06 93 SER A C 1
ATOM 786 O O . SER A 1 93 ? -6.605 -13.383 -16.641 1 97.06 93 SER A O 1
ATOM 788 N N . GLU A 1 94 ? -5.738 -11.664 -17.812 1 96.75 94 GLU A N 1
ATOM 78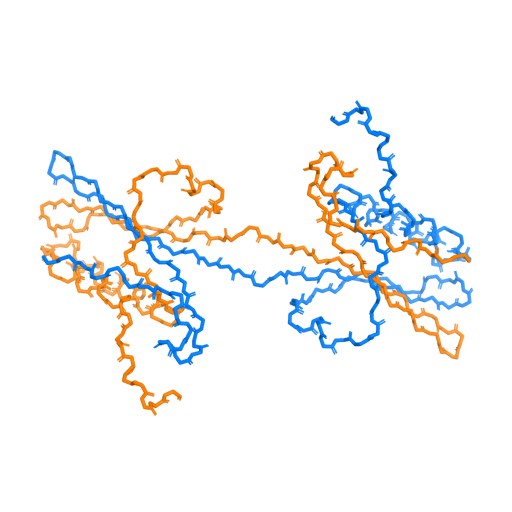9 C CA . GLU A 1 94 ? -6.863 -11.68 -18.75 1 96.75 94 GLU A CA 1
ATOM 790 C C . GLU A 1 94 ? -6.863 -12.953 -19.594 1 96.75 94 GLU A C 1
ATOM 792 O O . GLU A 1 94 ? -7.926 -13.484 -19.922 1 96.75 94 GLU A O 1
ATOM 797 N N . GLY A 1 95 ? -5.688 -13.375 -19.969 1 96.75 95 GLY A N 1
ATOM 798 C CA . GLY A 1 95 ? -5.559 -14.625 -20.719 1 96.75 95 GLY A CA 1
ATOM 799 C C . GLY A 1 95 ? -6.121 -15.82 -19.969 1 96.75 95 GLY A C 1
ATOM 800 O O . GLY A 1 95 ? -6.719 -16.703 -20.578 1 96.75 95 GLY A O 1
ATOM 801 N N . GLU A 1 96 ? -5.891 -15.938 -18.625 1 96.38 96 GLU A N 1
ATOM 802 C CA . GLU A 1 96 ? -6.469 -16.984 -17.797 1 96.38 96 GLU A CA 1
ATOM 803 C C . GLU A 1 96 ? -7.98 -17.078 -18 1 96.38 96 GLU A C 1
ATOM 805 O O . GLU A 1 96 ? -8.531 -18.172 -18.125 1 96.38 96 GLU A O 1
ATOM 810 N N . ALA A 1 97 ? -8.625 -15.859 -17.922 1 91.62 97 ALA A N 1
ATOM 811 C CA . ALA A 1 97 ? -10.078 -15.812 -18.047 1 91.62 97 ALA A CA 1
ATOM 812 C C . ALA A 1 97 ? -10.516 -16.312 -19.422 1 91.62 97 ALA A C 1
ATOM 814 O O . ALA A 1 97 ? -11.531 -17 -19.547 1 91.62 97 ALA A O 1
ATOM 815 N N . GLN A 1 98 ? -9.742 -16.047 -20.406 1 94 98 GLN A N 1
ATOM 816 C CA . GLN A 1 98 ? -10.094 -16.375 -21.781 1 94 98 GLN A CA 1
ATOM 817 C C . GLN A 1 98 ? -9.992 -17.875 -22.047 1 94 98 GLN A C 1
ATOM 819 O O . GLN A 1 98 ? -10.852 -18.438 -22.734 1 94 98 GLN A O 1
ATOM 824 N N . ILE A 1 99 ? -8.992 -18.531 -21.547 1 95.38 99 ILE A N 1
ATOM 825 C CA . ILE A 1 99 ? -8.766 -19.922 -21.906 1 95.38 99 ILE A CA 1
ATOM 826 C C . ILE A 1 99 ? -9.406 -20.844 -20.859 1 95.38 99 ILE A C 1
ATOM 828 O O . ILE A 1 99 ? -9.461 -22.062 -21.047 1 95.38 99 ILE A O 1
ATOM 832 N N . SER A 1 100 ? -9.82 -20.297 -19.688 1 94.94 100 SER A N 1
ATOM 833 C CA . SER A 1 100 ? -10.281 -21.094 -18.547 1 94.94 100 SER A CA 1
ATOM 834 C C . SER A 1 100 ? -11.422 -22.016 -18.953 1 94.94 100 SER A C 1
ATOM 836 O O . SER A 1 100 ? -11.438 -23.188 -18.594 1 94.94 100 SER A O 1
ATOM 838 N N . GLN A 1 101 ? -12.453 -21.5 -19.703 1 93.69 101 GLN A N 1
ATOM 839 C CA . GLN A 1 101 ? -13.602 -22.312 -20.078 1 93.69 101 GLN A CA 1
ATOM 840 C C . GLN A 1 101 ? -13.18 -23.484 -20.969 1 93.69 101 GLN A C 1
ATOM 842 O O . GLN A 1 101 ? -13.602 -24.625 -20.75 1 93.69 101 GLN A O 1
ATOM 847 N N . MET A 1 102 ? -12.438 -23.234 -21.969 1 96.38 102 MET A N 1
ATOM 848 C CA . MET A 1 102 ? -11.953 -24.281 -22.875 1 96.38 102 MET A CA 1
ATOM 849 C C . MET A 1 102 ? -11.141 -25.328 -22.109 1 96.38 102 MET A C 1
ATOM 851 O O . MET A 1 102 ? -11.305 -26.531 -22.328 1 96.38 102 MET A O 1
ATOM 855 N N . CYS A 1 103 ? -10.281 -24.828 -21.141 1 97.31 103 CYS A N 1
ATOM 856 C CA . CYS A 1 103 ? -9.359 -25.703 -20.422 1 97.31 103 CYS A CA 1
ATOM 857 C C . CYS A 1 103 ? -10.086 -26.469 -19.328 1 97.31 103 CYS A C 1
ATOM 859 O O . CYS A 1 103 ? -9.508 -27.359 -18.703 1 97.31 103 CYS A O 1
ATOM 861 N N . GLU A 1 104 ? -11.258 -26.172 -19.109 1 96.38 104 GLU A N 1
ATOM 862 C CA . GLU A 1 104 ? -12.078 -26.938 -18.172 1 96.38 104 GLU A CA 1
ATOM 863 C C . GLU A 1 104 ? -12.578 -28.234 -18.812 1 96.38 104 GLU A C 1
ATOM 865 O O . GLU A 1 104 ? -12.984 -29.156 -18.109 1 96.38 104 GLU A O 1
ATOM 870 N N . SER A 1 105 ? -12.648 -28.297 -20.156 1 95.38 105 SER A N 1
ATOM 871 C CA . SER A 1 105 ? -13.273 -29.406 -20.859 1 95.38 105 SER A CA 1
ATOM 872 C C . SER A 1 105 ? -12.25 -30.203 -21.656 1 95.38 105 SER A C 1
ATOM 874 O O . SER A 1 105 ? -12.516 -31.328 -22.078 1 95.38 105 SER A O 1
ATOM 876 N N . ARG A 1 106 ? -11.203 -29.656 -21.969 1 96.25 106 ARG A N 1
ATOM 877 C CA . ARG A 1 106 ? -10.188 -30.328 -22.766 1 96.25 106 ARG A CA 1
ATOM 878 C C . ARG A 1 106 ? -8.805 -30.172 -22.141 1 96.25 106 ARG A C 1
ATOM 880 O O . ARG A 1 106 ? -8.578 -29.266 -21.344 1 96.25 106 ARG A O 1
ATOM 887 N N . VAL A 1 107 ? -7.887 -30.984 -22.484 1 97 107 VAL A N 1
ATOM 888 C CA . VAL A 1 107 ? -6.5 -30.938 -22.031 1 97 107 VAL A CA 1
ATOM 889 C C . VAL A 1 107 ? -5.836 -29.656 -22.547 1 97 107 VAL A C 1
ATOM 891 O O . VAL A 1 107 ? -5.887 -29.375 -23.75 1 97 107 VAL A O 1
ATOM 894 N N . CYS A 1 108 ? -5.246 -28.75 -21.625 1 96.69 108 CYS A N 1
ATOM 895 C CA . CYS A 1 108 ? -4.637 -27.469 -22 1 96.69 108 CYS A CA 1
ATOM 896 C C . CYS A 1 108 ? -3.227 -27.359 -21.422 1 96.69 108 CYS A C 1
ATOM 898 O O . CYS A 1 108 ? -2.898 -26.375 -20.766 1 96.69 108 CYS A O 1
ATOM 900 N N . ARG A 1 109 ? -2.305 -28.219 -21.625 1 95.06 109 ARG A N 1
ATOM 901 C CA . ARG A 1 109 ? -0.945 -28.188 -21.094 1 95.06 109 ARG A CA 1
ATOM 902 C C . ARG A 1 109 ? -0.128 -27.078 -21.734 1 95.06 109 ARG A C 1
ATOM 904 O O . ARG A 1 109 ? 0.414 -26.219 -21.047 1 95.06 109 ARG A O 1
ATOM 911 N N . THR A 1 110 ? -0.067 -27.109 -23.062 1 96 110 THR A N 1
ATOM 912 C CA . THR A 1 110 ? 0.712 -26.125 -23.812 1 96 110 THR A CA 1
ATOM 913 C C . THR A 1 110 ? 0.144 -24.73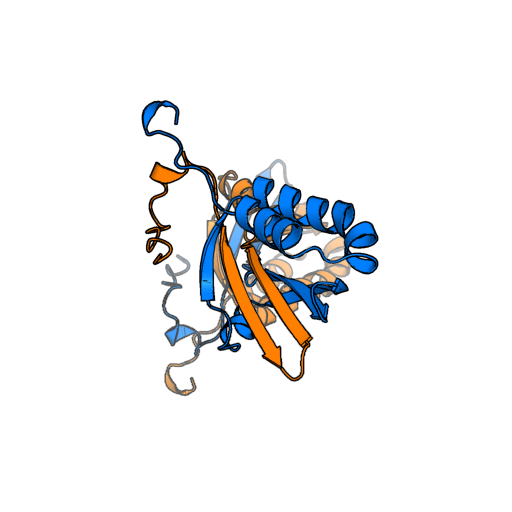4 -23.625 1 96 110 THR A C 1
ATOM 915 O O . THR A 1 110 ? 0.895 -23.766 -23.469 1 96 110 THR A O 1
ATOM 918 N N . GLU A 1 111 ? -1.203 -24.578 -23.672 1 96.88 111 GLU A N 1
ATOM 919 C CA . GLU A 1 111 ? -1.864 -23.281 -23.531 1 96.88 111 GLU A CA 1
ATOM 920 C C . GLU A 1 111 ? -1.526 -22.641 -22.188 1 96.88 111 GLU A C 1
ATOM 922 O O . GLU A 1 111 ? -1.256 -21.438 -22.125 1 96.88 111 GLU A O 1
ATOM 927 N N . LEU A 1 112 ? -1.554 -23.438 -21.094 1 97.12 112 LEU A N 1
ATOM 928 C CA . LEU A 1 112 ? -1.252 -22.922 -19.766 1 97.12 112 LEU A CA 1
ATOM 929 C C . LEU A 1 112 ? 0.215 -22.531 -19.656 1 97.12 112 LEU A C 1
ATOM 931 O O . LEU A 1 112 ? 0.536 -21.484 -19.094 1 97.12 112 LEU A O 1
ATOM 935 N N . GLU A 1 113 ? 1.134 -23.328 -20.203 1 96.5 113 GLU A N 1
ATOM 936 C CA . GLU A 1 113 ? 2.553 -22.984 -20.219 1 96.5 113 GLU A CA 1
ATOM 937 C C . GLU A 1 113 ? 2.799 -21.703 -20.984 1 96.5 113 GLU A C 1
ATOM 939 O O . GLU A 1 113 ? 3.594 -20.859 -20.562 1 96.5 113 GLU A O 1
ATOM 944 N N . ASP A 1 114 ? 2.189 -21.562 -22.109 1 96.94 114 ASP A N 1
ATOM 945 C CA . ASP A 1 114 ? 2.35 -20.375 -22.953 1 96.94 114 ASP A CA 1
ATOM 946 C C . ASP A 1 114 ? 1.863 -19.125 -22.219 1 96.94 114 ASP A C 1
ATOM 948 O O . ASP A 1 114 ? 2.424 -18.047 -22.391 1 96.94 114 ASP A O 1
ATOM 952 N N . LEU A 1 115 ? 0.767 -19.266 -21.547 1 97.5 115 LEU A N 1
ATOM 953 C CA . LEU A 1 115 ? 0.241 -18.141 -20.766 1 97.5 115 LEU A CA 1
ATOM 954 C C . LEU A 1 115 ? 1.276 -17.641 -19.781 1 97.5 115 LEU A C 1
ATOM 956 O O . LEU A 1 115 ? 1.468 -16.438 -19.625 1 97.5 115 LEU A O 1
ATOM 960 N N . VAL A 1 116 ? 1.95 -18.516 -19.016 1 97.38 116 VAL A N 1
ATOM 961 C CA . VAL A 1 116 ? 2.982 -18.125 -18.047 1 97.38 116 VAL A CA 1
ATOM 962 C C . VAL A 1 116 ? 4.145 -17.469 -18.797 1 97.38 116 VAL A C 1
ATOM 964 O O . VAL A 1 116 ? 4.742 -16.516 -18.281 1 97.38 116 VAL A O 1
ATOM 967 N N . LYS A 1 117 ? 4.461 -17.938 -19.969 1 96.5 117 LYS A N 1
ATOM 968 C CA . LYS A 1 117 ? 5.574 -17.406 -20.75 1 96.5 117 LYS A CA 1
ATOM 969 C C . LYS A 1 117 ? 5.363 -15.938 -21.094 1 96.5 117 LYS A C 1
ATOM 971 O O . LYS A 1 117 ? 6.324 -15.203 -21.328 1 96.5 117 LYS A O 1
ATOM 976 N N . VAL A 1 118 ? 4.129 -15.469 -21.172 1 95.81 118 VAL A N 1
ATOM 977 C CA . VAL A 1 118 ? 3.814 -14.078 -21.469 1 95.81 118 VAL A CA 1
ATOM 978 C C . VAL A 1 118 ? 4.496 -13.172 -20.438 1 95.81 118 VAL A C 1
ATOM 980 O O . VAL A 1 118 ? 4.773 -12 -20.719 1 95.81 118 VAL A O 1
ATOM 983 N N . LEU A 1 119 ? 4.742 -13.672 -19.234 1 95.81 119 LEU A N 1
ATOM 984 C CA . LEU A 1 119 ? 5.297 -12.883 -18.141 1 95.81 119 LEU A CA 1
ATOM 985 C C . LEU A 1 119 ? 6.781 -12.609 -18.359 1 95.81 119 LEU A C 1
ATOM 987 O O . LEU A 1 119 ? 7.363 -11.75 -17.703 1 95.81 119 LEU A O 1
ATOM 991 N N . TYR A 1 120 ? 7.445 -13.32 -19.234 1 91.69 120 TYR A N 1
ATOM 992 C CA . TYR A 1 120 ? 8.859 -13.133 -19.531 1 91.69 120 TYR A CA 1
ATOM 993 C C . TYR A 1 120 ? 9.047 -12.008 -20.547 1 91.69 120 TYR A C 1
ATOM 995 O O . TYR A 1 120 ? 8.57 -12.094 -21.688 1 91.69 120 TYR A O 1
ATOM 1003 N N . LEU A 1 121 ? 9.742 -10.938 -20.047 1 86.25 121 LEU A N 1
ATOM 1004 C CA . LEU A 1 121 ? 9.938 -9.758 -20.875 1 86.25 121 LEU A CA 1
ATOM 1005 C C . LEU A 1 121 ? 10.992 -10.023 -21.953 1 86.25 121 LEU A C 1
ATOM 1007 O O . LEU A 1 121 ? 12.016 -10.648 -21.688 1 86.25 121 LEU A O 1
ATOM 1011 N N . GLU A 1 122 ? 10.586 -9.797 -23.094 1 76.56 122 GLU A N 1
ATOM 1012 C CA . GLU A 1 122 ? 11.523 -9.93 -24.203 1 76.56 122 GLU A CA 1
ATOM 1013 C C . GLU A 1 122 ? 12.648 -8.898 -24.094 1 76.56 122 GLU A C 1
ATOM 1015 O O . GLU A 1 122 ? 12.438 -7.785 -23.609 1 76.56 122 GLU A O 1
ATOM 1020 N N . LYS A 1 123 ? 14 -9.305 -24.078 1 64.38 123 LYS A N 1
ATOM 1021 C CA . LYS A 1 123 ? 15.148 -8.398 -24.094 1 64.38 123 LYS A CA 1
ATOM 1022 C C . LYS A 1 123 ? 14.953 -7.273 -25.094 1 64.38 123 LYS A C 1
ATOM 1024 O O . LYS A 1 123 ? 14.539 -7.512 -26.234 1 64.38 123 LYS A O 1
ATOM 1029 N N . SER A 1 124 ? 14.555 -6.176 -24.516 1 54.53 124 SER A N 1
ATOM 1030 C CA . SER A 1 124 ? 14.562 -5.078 -25.484 1 54.53 124 SER A CA 1
ATOM 1031 C C . SER A 1 124 ? 15.945 -4.891 -26.094 1 54.53 124 SER A C 1
ATOM 1033 O O . SER A 1 124 ? 16.953 -4.984 -25.406 1 54.53 124 SER A O 1
ATOM 1035 N N . GLU A 1 125 ? 16.188 -5.25 -27.125 1 46.88 125 GLU A N 1
ATOM 1036 C CA . GLU A 1 125 ? 17.438 -4.824 -27.75 1 46.88 125 GLU A CA 1
ATOM 1037 C C . GLU A 1 125 ? 17.828 -3.43 -27.297 1 46.88 125 GLU A C 1
ATOM 1039 O O . GLU A 1 125 ? 16.969 -2.586 -27.031 1 46.88 125 GLU A O 1
ATOM 1044 N N . LYS A 1 126 ? 19.156 -3.217 -26.609 1 49.88 126 LYS A N 1
ATOM 1045 C CA . LYS A 1 126 ? 19.812 -1.975 -26.203 1 49.88 126 LYS A CA 1
ATOM 1046 C C . LYS A 1 126 ? 19.188 -0.77 -26.906 1 49.88 126 LYS A C 1
ATOM 1048 O O . LYS A 1 126 ? 19.312 0.362 -26.438 1 49.88 126 LYS A O 1
ATOM 1053 N N . GLY A 1 127 ? 18.953 -0.771 -28.078 1 45.72 127 GLY A N 1
ATOM 1054 C CA . GLY A 1 127 ? 18.859 0.41 -28.922 1 45.72 127 GLY A CA 1
ATOM 1055 C C . GLY A 1 127 ? 17.656 1.272 -28.609 1 45.72 127 GLY A C 1
ATOM 1056 O O . GLY A 1 127 ? 17.578 2.424 -29.047 1 45.72 127 GLY A O 1
ATOM 1057 N N . HIS A 1 128 ? 16.5 0.679 -28.312 1 46.25 128 HIS A N 1
ATOM 1058 C CA . HIS A 1 128 ? 15.398 1.634 -28.375 1 46.25 128 HIS A CA 1
ATOM 1059 C C . HIS A 1 128 ? 15.016 2.133 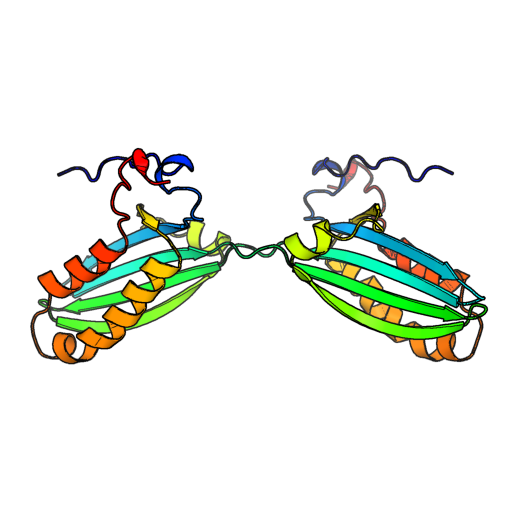-26.984 1 46.25 128 HIS A C 1
ATOM 1061 O O . HIS A 1 128 ? 14.023 2.84 -26.828 1 46.25 128 HIS A O 1
ATOM 1067 N N . CYS A 1 129 ? 15.719 1.752 -26 1 50.12 129 CYS A N 1
ATOM 1068 C CA . CYS A 1 129 ? 15.266 2.486 -24.812 1 50.12 129 CYS A CA 1
ATOM 1069 C C . CYS A 1 129 ? 15.992 3.816 -24.688 1 50.12 129 CYS A C 1
ATOM 1071 O O . CYS A 1 129 ? 17.188 3.906 -25 1 50.12 129 CYS A O 1
ATOM 1073 N N . GLU B 1 1 ? 16.844 -27.031 -19.703 1 27.59 1 GLU B N 1
ATOM 1074 C CA . GLU B 1 1 ? 17.609 -25.797 -19.938 1 27.59 1 GLU B CA 1
ATOM 1075 C C . GLU B 1 1 ? 17.359 -24.781 -18.844 1 27.59 1 GLU B C 1
ATOM 1077 O O . GLU B 1 1 ? 16.219 -24.562 -18.438 1 27.59 1 GLU B O 1
ATOM 1082 N N . ASP B 1 2 ? 18.391 -24.406 -18.047 1 33.44 2 ASP B N 1
ATOM 1083 C CA . ASP B 1 2 ? 18.453 -23.562 -16.875 1 33.44 2 ASP B CA 1
ATOM 1084 C C . ASP B 1 2 ? 17.922 -22.156 -17.172 1 33.44 2 ASP B C 1
ATOM 1086 O O . ASP B 1 2 ? 18.297 -21.562 -18.188 1 33.44 2 ASP B O 1
ATOM 1090 N N . VAL B 1 3 ? 16.656 -21.828 -16.891 1 43 3 VAL B N 1
ATOM 1091 C CA . VAL B 1 3 ? 16.203 -20.453 -17.094 1 43 3 VAL B CA 1
ATOM 1092 C C . VAL B 1 3 ? 17.281 -19.484 -16.609 1 43 3 VAL B C 1
ATOM 1094 O O . VAL B 1 3 ? 17.781 -19.609 -15.484 1 43 3 VAL B O 1
ATOM 1097 N N . PRO B 1 4 ? 18 -18.828 -17.438 1 42.41 4 PRO B N 1
ATOM 1098 C CA . PRO B 1 4 ? 19.094 -17.953 -17.047 1 42.41 4 PRO B CA 1
ATOM 1099 C C . PRO B 1 4 ? 18.734 -17.047 -15.867 1 42.41 4 PRO B C 1
ATOM 1101 O O . PRO B 1 4 ? 17.578 -16.703 -15.68 1 42.41 4 PRO B O 1
ATOM 1104 N N . SER B 1 5 ? 19.5 -17.047 -14.789 1 44.88 5 SER B N 1
ATOM 1105 C CA . SER B 1 5 ? 19.531 -16.141 -13.648 1 44.88 5 SER B CA 1
ATOM 1106 C C . SER B 1 5 ? 19.359 -14.688 -14.086 1 44.88 5 SER B C 1
ATOM 1108 O O . SER B 1 5 ? 20.25 -14.117 -14.727 1 44.88 5 SER B O 1
ATOM 1110 N N . GLN B 1 6 ? 18.266 -14.352 -14.75 1 48.03 6 GLN B N 1
ATOM 1111 C CA . GLN B 1 6 ? 18.109 -12.961 -15.164 1 48.03 6 GLN B CA 1
ATOM 1112 C C . GLN B 1 6 ? 18.469 -12.008 -14.031 1 48.03 6 GLN B C 1
ATOM 1114 O O . GLN B 1 6 ? 17.938 -12.133 -12.922 1 48.03 6 GLN B O 1
ATOM 1119 N N . THR B 1 7 ? 19.625 -11.68 -14 1 50.53 7 THR B N 1
ATOM 1120 C CA . THR B 1 7 ? 20 -10.578 -13.117 1 50.53 7 THR B CA 1
ATOM 1121 C C . THR B 1 7 ? 18.984 -9.438 -13.219 1 50.53 7 THR B C 1
ATOM 1123 O O . THR B 1 7 ? 18.906 -8.758 -14.242 1 50.53 7 THR B O 1
ATOM 1126 N N . PHE B 1 8 ? 17.922 -9.562 -12.602 1 53.81 8 PHE B N 1
ATOM 1127 C CA . PHE B 1 8 ? 16.75 -8.703 -12.641 1 53.81 8 PHE B CA 1
ATOM 1128 C C . PHE B 1 8 ? 17.109 -7.262 -12.312 1 53.81 8 PHE B C 1
ATOM 1130 O O . PHE B 1 8 ? 16.328 -6.344 -12.562 1 53.81 8 PHE B O 1
ATOM 1137 N N . ASP B 1 9 ? 18.234 -7.004 -11.797 1 53.31 9 ASP B N 1
ATOM 1138 C CA . ASP B 1 9 ? 18.438 -5.672 -11.234 1 53.31 9 ASP B CA 1
ATOM 1139 C C . ASP B 1 9 ? 18.688 -4.645 -12.336 1 53.31 9 ASP B C 1
ATOM 1141 O O . ASP B 1 9 ? 18.859 -3.455 -12.055 1 53.31 9 ASP B O 1
ATOM 1145 N N . ASN B 1 10 ? 18.875 -5.172 -13.492 1 55.47 10 ASN B N 1
ATOM 1146 C CA . ASN B 1 10 ? 19.422 -4.145 -14.375 1 55.47 10 ASN B CA 1
ATOM 1147 C C . ASN B 1 10 ? 18.312 -3.291 -14.992 1 55.47 10 ASN B C 1
ATOM 1149 O O . ASN B 1 10 ? 17.594 -3.748 -15.875 1 55.47 10 ASN B O 1
ATOM 1153 N N . LYS B 1 11 ? 17.953 -2.24 -14.305 1 58.94 11 LYS B N 1
ATOM 1154 C CA . LYS B 1 11 ? 17.031 -1.203 -14.758 1 58.94 11 LYS B CA 1
ATOM 1155 C C . LYS B 1 11 ? 17.234 -0.907 -16.25 1 58.94 11 LYS B C 1
ATOM 1157 O O . LYS B 1 11 ? 16.266 -0.617 -16.969 1 58.94 11 LYS B O 1
ATOM 1162 N N . ASP B 1 12 ? 18.484 -0.972 -16.672 1 60.75 12 ASP B N 1
ATOM 1163 C CA . ASP B 1 12 ? 18.766 -0.667 -18.062 1 60.75 12 ASP B CA 1
ATOM 1164 C C . ASP B 1 12 ? 18.141 -1.714 -19 1 60.75 12 ASP B C 1
ATOM 1166 O O . ASP B 1 12 ? 17.812 -1.415 -20.141 1 60.75 12 ASP B O 1
ATOM 1170 N N . TYR B 1 13 ? 17.969 -2.893 -18.531 1 60.56 13 TYR B N 1
ATOM 1171 C CA . TYR B 1 13 ? 17.453 -3.982 -19.359 1 60.56 13 TYR B CA 1
ATOM 1172 C C . TYR B 1 13 ? 15.984 -3.76 -19.703 1 60.56 13 TYR B C 1
ATOM 1174 O O . TYR B 1 13 ? 15.547 -4.105 -20.797 1 60.56 13 TYR B O 1
ATOM 1182 N N . PHE B 1 14 ? 15.312 -3.033 -18.844 1 68.5 14 PHE B N 1
ATOM 1183 C CA . PHE B 1 14 ? 13.875 -2.906 -19.094 1 68.5 14 PHE B CA 1
ATOM 1184 C C . PHE B 1 14 ? 13.523 -1.477 -19.484 1 68.5 14 PHE B C 1
ATOM 1186 O O . PHE B 1 14 ? 12.359 -1.07 -19.375 1 68.5 14 PHE B O 1
ATOM 1193 N N . CYS B 1 15 ? 14.453 -0.752 -20.031 1 64.75 15 CYS B N 1
ATOM 1194 C CA . CYS B 1 15 ? 14.242 0.613 -20.5 1 64.75 15 CYS B CA 1
ATOM 1195 C C . CYS B 1 15 ? 13.492 1.438 -19.469 1 64.75 15 CYS B C 1
ATOM 1197 O O . CYS B 1 15 ? 12.523 2.127 -19.797 1 64.75 15 CYS B O 1
ATOM 1199 N N . GLY B 1 16 ? 13.742 1.35 -18.344 1 68.94 16 GLY B N 1
ATOM 1200 C CA . GLY B 1 16 ? 13.18 2.209 -17.312 1 68.94 16 GLY B CA 1
ATOM 1201 C C . GLY B 1 16 ? 11.828 1.74 -16.812 1 68.94 16 GLY B C 1
ATOM 1202 O O . GLY B 1 16 ? 11.195 2.408 -15.984 1 68.94 16 GLY B O 1
ATOM 1203 N N . LYS B 1 17 ? 11.32 0.702 -17.438 1 78.12 17 LYS B N 1
ATOM 1204 C CA . LYS B 1 17 ? 10.023 0.217 -16.969 1 78.12 17 LYS B CA 1
ATOM 1205 C C . LYS B 1 17 ? 10.125 -0.402 -15.578 1 78.12 17 LYS B C 1
ATOM 1207 O O . LYS B 1 17 ? 11.117 -1.065 -15.266 1 78.12 17 LYS B O 1
ATOM 1212 N N . GLU B 1 18 ? 9.141 -0.028 -14.742 1 85.69 18 GLU B N 1
ATOM 1213 C CA . GLU B 1 18 ? 9.055 -0.661 -13.43 1 85.69 18 GLU B CA 1
ATOM 1214 C C . GLU B 1 18 ? 8.68 -2.135 -13.555 1 85.69 18 GLU B C 1
ATOM 1216 O O . GLU B 1 18 ? 7.738 -2.486 -14.266 1 85.69 18 GLU B O 1
ATOM 1221 N N . THR B 1 19 ? 9.477 -2.982 -13.023 1 90.44 19 THR B N 1
ATOM 1222 C CA . THR B 1 19 ? 9.211 -4.414 -13.086 1 90.44 19 THR B CA 1
ATOM 1223 C C . THR B 1 19 ? 9.023 -4.992 -11.688 1 90.44 19 THR B C 1
ATOM 1225 O O . THR B 1 19 ? 9.422 -4.375 -10.695 1 90.44 19 THR B O 1
ATOM 1228 N N . PHE B 1 20 ? 8.383 -6.113 -11.68 1 92.56 20 PHE B N 1
ATOM 1229 C CA . PHE B 1 20 ? 8.031 -6.789 -10.438 1 92.56 20 PHE B CA 1
ATOM 1230 C C . PHE B 1 20 ? 8.406 -8.266 -10.5 1 92.56 20 PHE B C 1
ATOM 1232 O O . PHE B 1 20 ? 8.273 -8.898 -11.555 1 92.56 20 PHE B O 1
ATOM 1239 N N . PRO B 1 21 ? 8.891 -8.781 -9.398 1 95.19 21 PRO B N 1
ATOM 1240 C CA . PRO B 1 21 ? 9.25 -10.203 -9.398 1 95.19 21 PRO B CA 1
ATOM 1241 C C . PRO B 1 21 ? 8.031 -11.117 -9.516 1 95.19 21 PRO B C 1
ATOM 1243 O O . PRO B 1 21 ? 6.977 -10.828 -8.945 1 95.19 21 PRO B O 1
ATOM 1246 N N . VAL B 1 22 ? 8.242 -12.125 -10.273 1 97 22 VAL B N 1
ATOM 1247 C CA . VAL B 1 22 ? 7.223 -13.164 -10.43 1 97 22 VAL B CA 1
ATOM 1248 C C . VAL B 1 22 ? 7.734 -14.477 -9.852 1 97 22 VAL B C 1
ATOM 1250 O O . VAL B 1 22 ? 8.875 -14.867 -10.102 1 97 22 VAL B O 1
ATOM 1253 N N . TYR B 1 23 ? 6.879 -15.172 -9.086 1 97.94 23 TYR B N 1
ATOM 1254 C CA . TYR B 1 23 ? 7.227 -16.438 -8.438 1 97.94 23 TYR B CA 1
ATOM 1255 C C . TYR B 1 23 ? 6.309 -17.562 -8.891 1 97.94 23 TYR B C 1
ATOM 1257 O O . TYR B 1 23 ? 5.191 -17.312 -9.352 1 97.94 23 TYR B O 1
ATOM 1265 N N . GLU B 1 24 ? 6.875 -18.75 -8.719 1 98.44 24 GLU B N 1
ATOM 1266 C CA . GLU B 1 24 ? 6.086 -19.938 -9.07 1 98.44 24 GLU B CA 1
ATOM 1267 C C . GLU B 1 24 ? 6.254 -21.031 -8.031 1 98.44 24 GLU B C 1
ATOM 1269 O O . GLU B 1 24 ? 7.332 -21.203 -7.465 1 98.44 24 GLU B O 1
ATOM 1274 N N . SER B 1 25 ? 5.129 -21.672 -7.766 1 98.31 25 SER B N 1
ATOM 1275 C CA . SER B 1 25 ? 5.105 -22.938 -7.027 1 98.31 25 SER B CA 1
ATOM 1276 C C . SER B 1 25 ? 4.309 -24 -7.777 1 98.31 25 SER B C 1
ATOM 1278 O O . SER B 1 25 ? 3.203 -23.734 -8.258 1 98.31 25 SER B O 1
ATOM 1280 N N . VAL B 1 26 ? 4.918 -25.203 -7.824 1 97.44 26 VAL B N 1
ATOM 1281 C CA . VAL B 1 26 ? 4.223 -26.312 -8.461 1 97.44 26 VAL B CA 1
ATOM 1282 C C . VAL B 1 26 ? 4.234 -27.531 -7.527 1 97.44 26 VAL B C 1
ATOM 1284 O O . VAL B 1 26 ? 5.293 -27.953 -7.062 1 97.44 26 VAL B O 1
ATOM 1287 N N . PHE B 1 27 ? 3.133 -28.016 -7.266 1 96.5 27 PHE B N 1
ATOM 1288 C CA . PHE B 1 27 ? 2.975 -29.219 -6.438 1 96.5 27 PHE B CA 1
ATOM 1289 C C . PHE B 1 27 ? 2.117 -30.25 -7.148 1 96.5 27 PHE B C 1
ATOM 1291 O O . PHE B 1 27 ? 0.998 -29.969 -7.57 1 96.5 27 PHE B O 1
ATOM 1298 N N . THR B 1 28 ? 2.668 -31.453 -7.328 1 95.88 28 THR B N 1
ATOM 1299 C CA . THR B 1 28 ? 1.94 -32.531 -7.984 1 95.88 28 THR B CA 1
ATOM 1300 C C . THR B 1 28 ? 1.813 -33.75 -7.059 1 95.88 28 THR B C 1
ATOM 1302 O O . THR B 1 28 ? 2.807 -34.219 -6.5 1 95.88 28 THR B O 1
ATOM 1305 N N . GLU B 1 29 ? 0.553 -34.188 -6.875 1 94.5 29 GLU B N 1
ATOM 1306 C CA . GLU B 1 29 ? 0.278 -35.375 -6.066 1 94.5 29 GLU B CA 1
ATOM 1307 C C . GLU B 1 29 ? -0.961 -36.125 -6.566 1 94.5 29 GLU B C 1
ATOM 1309 O O . GLU B 1 29 ? -1.983 -35.5 -6.863 1 94.5 29 GLU B O 1
ATOM 1314 N N . GLU B 1 30 ? -0.936 -37.562 -6.613 1 94 30 GLU B N 1
ATOM 1315 C CA . GLU B 1 30 ? -2.047 -38.438 -6.949 1 94 30 GLU B CA 1
ATOM 1316 C C . GLU B 1 30 ? -2.77 -37.969 -8.203 1 94 30 GLU B C 1
ATOM 1318 O O . GLU B 1 30 ? -3.998 -37.844 -8.219 1 94 30 GLU B O 1
ATOM 1323 N N . GLY B 1 31 ? -2.088 -37.5 -9.25 1 91.81 31 GLY B N 1
ATOM 1324 C CA . GLY B 1 31 ? -2.652 -37.156 -10.539 1 91.81 31 GLY B CA 1
ATOM 1325 C C . GLY B 1 31 ? -3.146 -35.719 -10.609 1 91.81 31 GLY B C 1
ATOM 1326 O O . GLY B 1 31 ? -3.773 -35.312 -11.586 1 91.81 31 GLY B O 1
ATOM 1327 N N . GLU B 1 32 ? -2.998 -34.969 -9.523 1 95.12 32 GLU B N 1
ATOM 1328 C CA . GLU B 1 32 ? -3.4 -33.562 -9.484 1 95.12 32 GLU B CA 1
ATOM 1329 C C . GLU B 1 32 ? -2.188 -32.656 -9.359 1 95.12 32 GLU B C 1
ATOM 1331 O O . GLU B 1 32 ? -1.251 -32.969 -8.609 1 95.12 32 GLU B O 1
ATOM 1336 N N . THR B 1 33 ? -2.158 -31.578 -10.18 1 96.94 33 THR B N 1
ATOM 1337 C CA . THR B 1 33 ? -1.105 -30.578 -10.094 1 96.94 33 THR B CA 1
ATOM 1338 C C . THR B 1 33 ? -1.677 -29.234 -9.648 1 96.94 33 THR B C 1
ATOM 1340 O O . THR B 1 33 ? -2.645 -28.734 -10.234 1 96.94 33 THR B O 1
ATOM 1343 N N . ILE B 1 34 ? -1.178 -28.688 -8.57 1 97.88 34 ILE B N 1
ATOM 1344 C CA . ILE B 1 34 ? -1.49 -27.328 -8.156 1 97.88 34 ILE B CA 1
ATOM 1345 C C . ILE B 1 34 ? -0.339 -26.391 -8.531 1 97.88 34 ILE B C 1
ATOM 1347 O O . ILE B 1 34 ? 0.788 -26.562 -8.062 1 97.88 34 ILE B O 1
ATOM 1351 N N . ARG B 1 35 ? -0.597 -25.469 -9.445 1 97.44 35 ARG B N 1
ATOM 1352 C CA . ARG B 1 35 ? 0.388 -24.484 -9.891 1 97.44 35 ARG B CA 1
ATOM 1353 C C . ARG B 1 35 ? -0.005 -23.078 -9.453 1 97.44 35 ARG B C 1
ATOM 1355 O O . ARG B 1 35 ? -1.132 -22.641 -9.688 1 97.44 35 ARG B O 1
ATOM 1362 N N . LYS B 1 36 ? 0.887 -22.391 -8.727 1 98.19 36 LYS B N 1
ATOM 1363 C CA . LYS B 1 36 ? 0.661 -21.031 -8.242 1 98.19 36 LYS B CA 1
ATOM 1364 C C . LYS B 1 36 ? 1.642 -20.047 -8.875 1 98.19 36 LYS B C 1
ATOM 1366 O O . LYS B 1 36 ? 2.848 -20.297 -8.898 1 98.19 36 LYS B O 1
ATOM 1371 N N . ILE B 1 37 ? 1.134 -19 -9.469 1 98.69 37 ILE B N 1
ATOM 1372 C CA . ILE B 1 37 ? 1.931 -17.906 -10.031 1 98.69 37 ILE B CA 1
ATOM 1373 C C . ILE B 1 37 ? 1.695 -16.625 -9.227 1 98.69 37 ILE B C 1
ATOM 1375 O O . ILE B 1 37 ? 0.562 -16.156 -9.117 1 98.69 37 ILE B O 1
ATOM 1379 N N . ALA B 1 38 ? 2.736 -16.109 -8.633 1 98.44 38 ALA B N 1
ATOM 1380 C CA . ALA B 1 38 ? 2.615 -14.969 -7.715 1 98.44 38 ALA B CA 1
ATOM 1381 C C . ALA B 1 38 ? 3.41 -13.773 -8.211 1 98.44 38 ALA B C 1
ATOM 1383 O O . ALA B 1 38 ? 4.492 -13.93 -8.781 1 98.44 38 ALA B O 1
ATOM 1384 N N . ILE B 1 39 ? 2.883 -12.578 -7.973 1 98 39 ILE B N 1
ATOM 1385 C CA . ILE B 1 39 ? 3.586 -11.328 -8.242 1 98 39 ILE B CA 1
ATOM 1386 C C . ILE B 1 39 ? 3.619 -10.469 -6.98 1 98 39 ILE B C 1
ATOM 1388 O O . ILE B 1 39 ? 2.633 -10.398 -6.242 1 98 39 ILE B O 1
ATOM 1392 N N . GLU B 1 40 ? 4.723 -9.883 -6.684 1 96.69 40 GLU B N 1
ATOM 1393 C CA . GLU B 1 40 ? 4.863 -8.906 -5.605 1 96.69 40 GLU B CA 1
ATOM 1394 C C . GLU B 1 40 ? 4.688 -7.48 -6.117 1 96.69 40 GLU B C 1
ATOM 1396 O O . GLU B 1 40 ? 5.547 -6.965 -6.84 1 96.69 40 GLU B O 1
ATOM 1401 N N . ILE B 1 41 ? 3.607 -6.906 -5.727 1 92.25 41 ILE B N 1
ATOM 1402 C CA . ILE B 1 41 ? 3.328 -5.539 -6.16 1 92.25 41 ILE B CA 1
ATOM 1403 C C . ILE B 1 41 ? 3.586 -4.57 -5.012 1 92.25 41 ILE B C 1
ATOM 1405 O O . ILE B 1 41 ? 2.893 -4.609 -3.99 1 92.25 41 ILE B O 1
ATOM 1409 N N . GLU B 1 42 ? 4.551 -3.793 -5.133 1 87.69 42 GLU B N 1
ATOM 1410 C CA . GLU B 1 42 ? 4.84 -2.73 -4.176 1 87.69 42 GLU B CA 1
ATOM 1411 C C . GLU B 1 42 ? 4.125 -1.437 -4.555 1 87.69 42 GLU B C 1
ATOM 1413 O O . GLU B 1 42 ? 4.398 -0.855 -5.605 1 87.69 42 GLU B O 1
ATOM 1418 N N . LYS B 1 43 ? 3.154 -1.043 -3.756 1 83.75 43 LYS B N 1
ATOM 1419 C CA . LYS B 1 43 ? 2.459 0.22 -3.986 1 83.75 43 LYS B CA 1
ATOM 1420 C C . LYS B 1 43 ? 3.193 1.382 -3.326 1 83.75 43 LYS B C 1
ATOM 1422 O O . LYS B 1 43 ? 3.818 1.212 -2.277 1 83.75 43 LYS B O 1
ATOM 1427 N N . PRO B 1 44 ? 3.18 2.551 -4.066 1 85.62 44 PRO B N 1
ATOM 1428 C CA . PRO B 1 44 ? 3.799 3.717 -3.432 1 85.62 44 PRO B CA 1
ATOM 1429 C C . PRO B 1 44 ? 3.213 4.02 -2.055 1 85.62 44 PRO B C 1
ATOM 1431 O O . PRO B 1 44 ? 2.02 3.799 -1.824 1 85.62 44 PRO B O 1
ATOM 1434 N N . PRO B 1 45 ? 4.055 4.465 -1.189 1 90.38 45 PRO B N 1
ATOM 1435 C CA . PRO B 1 45 ? 3.547 4.855 0.128 1 90.38 45 PRO B CA 1
ATOM 1436 C C . PRO B 1 45 ? 2.455 5.922 0.048 1 90.38 45 PRO B C 1
ATOM 1438 O O . PRO B 1 45 ? 2.494 6.785 -0.831 1 90.38 45 PRO B O 1
ATOM 1441 N N . GLN B 1 46 ? 1.509 5.727 0.863 1 94 46 GLN B N 1
ATOM 1442 C CA . GLN B 1 46 ? 0.429 6.699 0.979 1 94 46 GLN B CA 1
ATOM 1443 C C . GLN B 1 46 ? 0.769 7.777 2.004 1 94 46 GLN B C 1
ATOM 1445 O O . GLN B 1 46 ? 1.263 7.477 3.092 1 94 46 GLN B O 1
ATOM 1450 N N . ILE B 1 47 ? 0.458 9.078 1.66 1 96.81 47 ILE B N 1
ATOM 1451 C CA . ILE B 1 47 ? 0.625 10.211 2.564 1 96.81 47 ILE B CA 1
ATOM 1452 C C . ILE B 1 47 ? -0.742 10.68 3.061 1 96.81 47 ILE B C 1
ATOM 1454 O O . ILE B 1 47 ? -1.616 11.016 2.26 1 96.81 47 ILE B O 1
ATOM 1458 N N . GLU B 1 48 ? -0.967 10.586 4.359 1 97.69 48 GLU B N 1
ATOM 1459 C CA . GLU B 1 48 ? -2.164 11.141 4.984 1 97.69 48 GLU B CA 1
ATOM 1460 C C . GLU B 1 48 ? -1.89 12.523 5.562 1 97.69 48 GLU B C 1
ATOM 1462 O O . GLU B 1 48 ? -0.959 12.695 6.355 1 97.69 48 GLU B O 1
A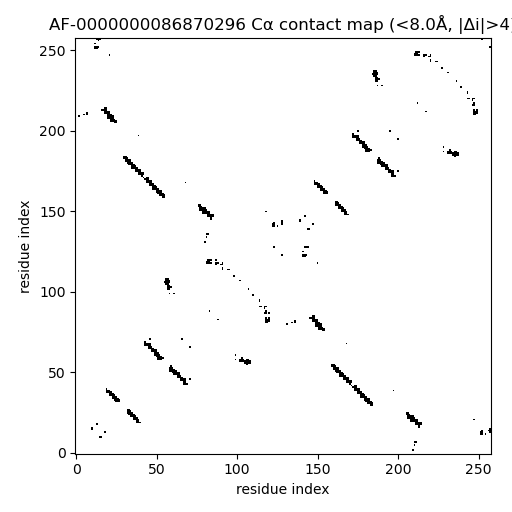TOM 1467 N N . ILE B 1 49 ? -2.668 13.508 5.188 1 98.25 49 ILE B N 1
ATOM 1468 C CA . ILE B 1 49 ? -2.439 14.891 5.586 1 98.25 49 ILE B CA 1
ATOM 1469 C C . ILE B 1 49 ? -3.66 15.422 6.336 1 98.25 49 ILE B C 1
ATOM 1471 O O . ILE B 1 49 ? -4.781 15.359 5.828 1 98.25 49 ILE B O 1
ATOM 1475 N N . HIS B 1 50 ? -3.518 15.859 7.562 1 98.44 50 HIS B N 1
ATOM 1476 C CA . HIS B 1 50 ? -4.539 16.594 8.297 1 98.44 50 HIS B CA 1
ATOM 1477 C C . HIS B 1 50 ? -4.387 18.094 8.102 1 98.44 50 HIS B C 1
ATOM 1479 O O . HIS B 1 50 ? -3.326 18.656 8.391 1 98.44 50 HIS B O 1
ATOM 1485 N N . VAL B 1 51 ? -5.449 18.828 7.668 1 98.06 51 VAL B N 1
ATOM 1486 C CA . VAL B 1 51 ? -5.395 20.234 7.309 1 98.06 51 VAL B CA 1
ATOM 1487 C C . VAL B 1 51 ? -6.25 21.047 8.281 1 98.06 51 VAL B C 1
ATOM 1489 O O . VAL B 1 51 ? -7.449 20.797 8.414 1 98.06 51 VAL B O 1
ATOM 1492 N N . TRP B 1 52 ? -5.57 21.938 8.938 1 97.75 52 TRP B N 1
ATOM 1493 C CA . TRP B 1 52 ? -6.227 22.875 9.852 1 97.75 52 TRP B CA 1
ATOM 1494 C C . TRP B 1 52 ? -6.246 24.281 9.258 1 97.75 52 TRP B C 1
ATOM 1496 O O . TRP B 1 52 ? -5.203 24.812 8.875 1 97.75 52 TRP B O 1
ATOM 1506 N N . THR B 1 53 ? -7.426 24.875 9.164 1 97.62 53 THR B N 1
ATOM 1507 C CA . THR B 1 53 ? -7.543 26.297 8.867 1 97.62 53 THR B CA 1
ATOM 1508 C C . THR B 1 53 ? -7.898 27.078 10.125 1 97.62 53 THR B C 1
ATOM 1510 O O . THR B 1 53 ? -8.977 26.891 10.703 1 97.62 53 THR B O 1
ATOM 1513 N N . ILE B 1 54 ? -7.02 27.984 10.5 1 97.12 54 ILE B N 1
ATOM 1514 C CA . ILE B 1 54 ? -7.156 28.719 11.75 1 97.12 54 ILE B CA 1
ATOM 1515 C C . ILE B 1 54 ? -7.27 30.219 11.461 1 97.12 54 ILE B C 1
ATOM 1517 O O . ILE B 1 54 ? -6.477 30.766 10.695 1 97.12 54 ILE B O 1
ATOM 1521 N N . ARG B 1 55 ? -8.297 30.859 12.047 1 96.5 55 ARG B N 1
ATOM 1522 C CA . ARG B 1 55 ? -8.492 32.312 11.969 1 96.5 55 ARG B CA 1
ATOM 1523 C C . ARG B 1 55 ? -8.641 32.906 13.352 1 96.5 55 ARG B C 1
ATOM 1525 O O . ARG B 1 55 ? -9.594 32.594 14.078 1 96.5 55 ARG B O 1
ATOM 1532 N N . LYS B 1 56 ? -7.68 33.844 13.656 1 94.19 56 LYS B N 1
ATOM 1533 C CA . LYS B 1 56 ? -7.699 34.469 14.961 1 94.19 56 LYS B CA 1
ATOM 1534 C C . LYS B 1 56 ? -7.789 33.469 16.094 1 94.19 56 LYS B C 1
ATOM 1536 O O . LYS B 1 56 ? -8.609 33.594 17 1 94.19 56 LYS B O 1
ATOM 1541 N N . GLY B 1 57 ? -7.07 32.312 15.961 1 94.19 57 GLY B N 1
ATOM 1542 C CA . GLY B 1 57 ? -6.957 31.281 16.984 1 94.19 57 GLY B CA 1
ATOM 1543 C C . GLY B 1 57 ? -8.109 30.297 16.984 1 94.19 57 GLY B C 1
ATOM 1544 O O . GLY B 1 57 ? -8.109 29.312 17.734 1 94.19 57 GLY B O 1
ATOM 1545 N N . ILE B 1 58 ? -9.062 30.5 16.094 1 96.75 58 ILE B N 1
ATOM 1546 C CA . ILE B 1 58 ? -10.25 29.656 16.016 1 96.75 58 ILE B CA 1
ATOM 1547 C C . ILE B 1 58 ? -10.109 28.672 14.859 1 96.75 58 ILE B C 1
ATOM 1549 O O . ILE B 1 58 ? -9.766 29.062 13.742 1 96.75 58 ILE B O 1
ATOM 1553 N N . LEU B 1 59 ? -10.352 27.438 15.125 1 97.19 59 LEU B N 1
ATOM 1554 C CA . LEU B 1 59 ? -10.312 26.406 14.086 1 97.19 59 LEU B CA 1
ATOM 1555 C C . LEU B 1 59 ? -11.555 26.484 13.203 1 97.19 59 LEU B C 1
ATOM 1557 O O . LEU B 1 59 ? -12.625 26.016 13.586 1 97.19 59 LEU B O 1
ATOM 1561 N N . ARG B 1 60 ? -11.422 27 12.055 1 95.81 60 ARG B N 1
ATOM 1562 C CA . ARG B 1 60 ? -12.547 27.219 11.156 1 95.81 60 ARG B CA 1
ATOM 1563 C C . ARG B 1 60 ? -12.852 25.953 10.344 1 95.81 60 ARG B C 1
ATOM 1565 O O . ARG B 1 60 ? -14.023 25.641 10.109 1 95.81 60 ARG B O 1
ATOM 1572 N N . HIS B 1 61 ? -11.797 25.297 9.781 1 95.75 61 HIS B N 1
ATOM 1573 C CA . HIS B 1 61 ? -11.938 24.094 8.969 1 95.75 61 HIS B CA 1
ATOM 1574 C C . HIS B 1 61 ? -10.914 23.031 9.375 1 95.75 61 HIS B C 1
ATOM 1576 O O . HIS B 1 61 ? -9.797 23.359 9.773 1 95.75 61 HIS B O 1
ATOM 1582 N N . LEU B 1 62 ? -11.305 21.797 9.375 1 96.69 62 LEU B N 1
ATOM 1583 C CA . LEU B 1 62 ? -10.461 20.625 9.578 1 96.69 62 LEU B CA 1
ATOM 1584 C C . LEU B 1 62 ? -10.852 19.5 8.609 1 96.69 62 LEU B C 1
ATOM 1586 O O . LEU B 1 62 ? -12.023 19.125 8.531 1 96.69 62 LEU B O 1
ATOM 1590 N N . TYR B 1 63 ? -9.938 19 7.852 1 97.5 63 TYR B N 1
ATOM 1591 C CA . TYR B 1 63 ? -10.219 17.859 6.98 1 97.5 63 TYR B CA 1
ATOM 1592 C C . TYR B 1 63 ? -8.953 17.047 6.719 1 97.5 63 TYR B C 1
ATOM 1594 O O . TYR B 1 63 ? -7.852 17.469 7.082 1 97.5 63 TYR B O 1
ATOM 1602 N N . VAL B 1 64 ? -9.086 15.875 6.129 1 96.81 64 VAL B N 1
ATOM 1603 C CA . VAL B 1 64 ? -7.98 14.969 5.844 1 96.81 64 VAL B CA 1
ATOM 1604 C C . VAL B 1 64 ? -7.848 14.773 4.336 1 96.81 64 VAL B C 1
ATOM 1606 O O . VAL B 1 64 ? -8.844 14.617 3.631 1 96.81 64 VAL B O 1
ATOM 1609 N N . GLU B 1 65 ? -6.625 14.891 3.814 1 97.38 65 GLU B N 1
ATOM 1610 C CA . GLU B 1 65 ? -6.273 14.586 2.43 1 97.38 65 GLU B CA 1
ATOM 1611 C C . GLU B 1 65 ? -5.328 13.391 2.352 1 97.38 65 GLU B C 1
ATOM 1613 O O . GLU B 1 65 ? -4.59 13.117 3.299 1 97.38 65 GLU B O 1
ATOM 1618 N N . LYS B 1 66 ? -5.469 12.688 1.271 1 96.62 66 LYS B N 1
ATOM 1619 C CA . LYS B 1 66 ? -4.547 11.594 0.99 1 96.62 66 LYS B CA 1
ATOM 1620 C C . LYS B 1 66 ? -3.943 11.727 -0.406 1 96.62 66 LYS B C 1
ATOM 1622 O O . LYS B 1 66 ? -4.645 12.062 -1.361 1 96.62 66 LYS B O 1
ATOM 1627 N N . LEU B 1 67 ? -2.654 11.578 -0.514 1 95.94 67 LEU B N 1
ATOM 1628 C CA . LEU B 1 67 ? -1.984 11.578 -1.811 1 95.94 67 LEU B CA 1
ATOM 1629 C C . LEU B 1 67 ? -0.818 10.594 -1.819 1 95.94 67 LEU B C 1
ATOM 1631 O O . LEU B 1 67 ? -0.391 10.125 -0.763 1 95.94 67 LEU B O 1
ATOM 1635 N N . SER B 1 68 ? -0.271 10.266 -3.008 1 93.94 68 SER B N 1
ATOM 1636 C CA . SER B 1 68 ? 0.886 9.383 -3.135 1 93.94 68 SER B CA 1
ATOM 1637 C C . SER B 1 68 ? 2.17 10.094 -2.715 1 93.94 68 SER B C 1
ATOM 1639 O O . SER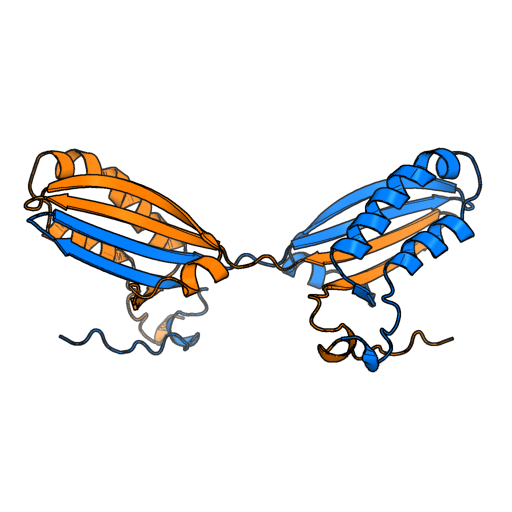 B 1 68 ? 2.234 11.328 -2.721 1 93.94 68 SER B O 1
ATOM 1641 N N . LYS B 1 69 ? 3.174 9.281 -2.4 1 94 69 LYS B N 1
ATOM 1642 C CA . LYS B 1 69 ? 4.477 9.844 -2.057 1 94 69 LYS B CA 1
ATOM 1643 C C . LYS B 1 69 ? 5.023 10.695 -3.195 1 94 69 LYS B C 1
ATOM 1645 O O . LYS B 1 69 ? 5.586 11.766 -2.959 1 94 69 LYS B O 1
ATOM 1650 N N . ARG B 1 70 ? 4.871 10.219 -4.441 1 90.88 70 ARG B N 1
ATOM 1651 C CA . ARG B 1 70 ? 5.355 10.961 -5.602 1 90.88 70 ARG B CA 1
ATOM 1652 C C . ARG B 1 70 ? 4.742 12.359 -5.648 1 90.88 70 ARG B C 1
ATOM 1654 O O . ARG B 1 70 ? 5.453 13.344 -5.855 1 90.88 70 ARG B O 1
ATOM 1661 N N . GLU B 1 71 ? 3.459 12.43 -5.527 1 95.69 71 GLU B N 1
ATOM 1662 C CA . GLU B 1 71 ? 2.783 13.719 -5.508 1 95.69 71 GLU B CA 1
ATOM 1663 C C . GLU B 1 71 ? 3.264 14.578 -4.34 1 95.69 71 GLU B C 1
ATOM 1665 O O . GLU B 1 71 ? 3.477 15.781 -4.492 1 95.69 71 GLU B O 1
ATOM 1670 N N . PHE B 1 72 ? 3.428 14.055 -3.199 1 96.88 72 PHE B N 1
ATOM 1671 C CA . PHE B 1 72 ? 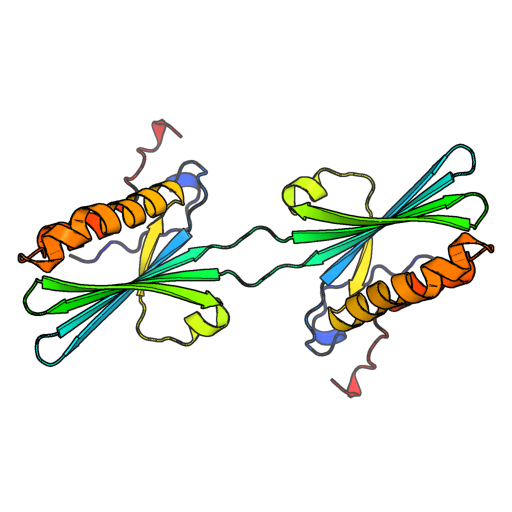3.838 14.742 -1.983 1 96.88 72 PHE B CA 1
ATOM 1672 C C . PHE B 1 72 ? 5.238 15.328 -2.141 1 96.88 72 PHE B C 1
ATOM 1674 O O . PHE B 1 72 ? 5.5 16.453 -1.691 1 96.88 72 PHE B O 1
ATOM 1681 N N . GLU B 1 73 ? 6.078 14.578 -2.684 1 95.44 73 GLU B N 1
ATOM 1682 C CA . GLU B 1 73 ? 7.453 15.023 -2.885 1 95.44 73 GLU B CA 1
ATOM 1683 C C . GLU B 1 73 ? 7.508 16.281 -3.746 1 95.44 73 GLU B C 1
ATOM 1685 O O . GLU B 1 73 ? 8.484 17.031 -3.701 1 95.44 73 GLU B O 1
ATOM 1690 N N . GLY B 1 74 ? 6.531 16.5 -4.477 1 95 74 GLY B N 1
ATOM 1691 C CA . GLY B 1 74 ? 6.469 17.688 -5.309 1 95 74 GLY B CA 1
ATOM 1692 C C . GLY B 1 74 ? 6.023 18.922 -4.551 1 95 74 GLY B C 1
ATOM 1693 O O . GLY B 1 74 ? 6.027 20.031 -5.098 1 95 74 GLY B O 1
ATOM 1694 N N . LEU B 1 75 ? 5.652 18.797 -3.375 1 95.69 75 LEU B N 1
ATOM 1695 C CA . LEU B 1 75 ? 5.195 19.906 -2.555 1 95.69 75 LEU B CA 1
ATOM 1696 C C . LEU B 1 75 ? 6.34 20.484 -1.718 1 95.69 75 LEU B C 1
ATOM 1698 O O . LEU B 1 75 ? 6.773 19.844 -0.747 1 95.69 75 LEU B O 1
ATOM 1702 N N . PRO B 1 76 ? 6.738 21.688 -1.92 1 94.44 76 PRO B N 1
ATOM 1703 C CA . PRO B 1 76 ? 7.965 22.219 -1.323 1 94.44 76 PRO B CA 1
ATOM 1704 C C . PRO B 1 76 ? 7.734 22.844 0.054 1 94.44 76 PRO B C 1
ATOM 1706 O O . PRO B 1 76 ? 8.688 23.25 0.719 1 94.44 76 PRO B O 1
ATOM 1709 N N . TYR B 1 77 ? 6.602 22.844 0.511 1 96.44 77 TYR B N 1
ATOM 1710 C CA . TYR B 1 77 ? 6.344 23.641 1.706 1 96.44 77 TYR B CA 1
ATOM 1711 C C . TYR B 1 77 ? 6.285 22.75 2.947 1 96.44 77 TYR B C 1
ATOM 1713 O O . TYR B 1 77 ? 5.996 23.234 4.047 1 96.44 77 TYR B O 1
ATOM 1721 N N . PHE B 1 78 ? 6.535 21.562 2.865 1 97.19 78 PHE B N 1
ATOM 1722 C CA . PHE B 1 78 ? 6.52 20.672 4.012 1 97.19 78 PHE B CA 1
ATOM 1723 C C . PHE B 1 78 ? 7.922 20.484 4.578 1 97.19 78 PHE B C 1
ATOM 1725 O O . PHE B 1 78 ? 8.898 20.406 3.824 1 97.19 78 PHE B O 1
ATOM 1732 N N . LYS B 1 79 ? 8.047 20.359 5.887 1 97.19 79 LYS B N 1
ATOM 1733 C CA . LYS B 1 79 ? 9.266 20.016 6.605 1 97.19 79 LYS B CA 1
ATOM 1734 C C . LYS B 1 79 ? 9.031 18.828 7.539 1 97.19 79 LYS B C 1
ATOM 1736 O O . LYS B 1 79 ? 8 18.75 8.211 1 97.19 79 LYS B O 1
ATOM 1741 N N . MET B 1 80 ? 9.922 17.906 7.496 1 94.88 80 MET B N 1
ATOM 1742 C CA . MET B 1 80 ? 9.82 16.812 8.461 1 94.88 80 MET B CA 1
ATOM 1743 C C . MET B 1 80 ? 10.031 17.328 9.883 1 94.88 80 MET B C 1
ATOM 1745 O O . MET B 1 80 ? 11.016 18.016 10.156 1 94.88 80 MET B O 1
ATOM 1749 N N . ILE B 1 81 ? 9.234 16.953 10.766 1 96.44 81 ILE B N 1
ATOM 1750 C CA . ILE B 1 81 ? 9.336 17.531 12.102 1 96.44 81 ILE B CA 1
ATOM 1751 C C . ILE B 1 81 ? 9.648 16.422 13.109 1 96.44 81 ILE B C 1
ATOM 1753 O O . ILE B 1 81 ? 10.211 16.688 14.18 1 96.44 81 ILE B O 1
ATOM 1757 N N . THR B 1 82 ? 9.234 15.148 12.781 1 93.5 82 THR B N 1
ATOM 1758 C CA . THR B 1 82 ? 9.523 14.039 13.688 1 93.5 82 THR B CA 1
ATOM 1759 C C . THR B 1 82 ? 9.203 12.703 13.023 1 93.5 82 THR B C 1
ATOM 1761 O O . THR B 1 82 ? 8.914 12.648 11.828 1 93.5 82 THR B O 1
ATOM 1764 N N . ARG B 1 83 ? 9.391 11.625 13.688 1 91.69 83 ARG B N 1
ATOM 1765 C CA . ARG B 1 83 ? 8.867 10.297 13.398 1 91.69 83 ARG B CA 1
ATOM 1766 C C . ARG B 1 83 ? 7.93 9.82 14.508 1 91.69 83 ARG B C 1
ATOM 1768 O O . ARG B 1 83 ? 8.086 10.227 15.664 1 91.69 83 ARG B O 1
ATOM 1775 N N . THR B 1 84 ? 6.98 9.117 14.109 1 92.94 84 THR B N 1
ATOM 1776 C CA . THR B 1 84 ? 6.008 8.688 15.109 1 92.94 84 THR B CA 1
ATOM 1777 C C . THR B 1 84 ? 5.559 7.25 14.844 1 92.94 84 THR B C 1
ATOM 1779 O O . THR B 1 84 ? 6.035 6.609 13.906 1 92.94 84 THR B O 1
ATOM 1782 N N . THR B 1 85 ? 4.723 6.695 15.789 1 91.81 85 THR B N 1
ATOM 1783 C CA . THR B 1 85 ? 4.121 5.383 15.594 1 91.81 85 THR B CA 1
ATOM 1784 C C . THR B 1 85 ? 2.666 5.516 15.148 1 91.81 85 THR B C 1
ATOM 1786 O O . THR B 1 85 ? 2.043 6.562 15.352 1 91.81 85 THR B O 1
ATOM 1789 N N . LEU B 1 86 ? 2.203 4.457 14.562 1 91.5 86 LEU B N 1
ATOM 1790 C CA . LEU B 1 86 ? 0.798 4.457 14.172 1 91.5 86 LEU B CA 1
ATOM 1791 C C . LEU B 1 86 ? -0.105 4.637 15.383 1 91.5 86 LEU B C 1
ATOM 1793 O O . LEU B 1 86 ? -1.166 5.258 15.289 1 91.5 86 LEU B O 1
ATOM 1797 N N . SER B 1 87 ? 0.32 4.059 16.516 1 91.62 87 SER B N 1
ATOM 1798 C CA . SER B 1 87 ? -0.457 4.238 17.734 1 91.62 87 SER B CA 1
ATOM 1799 C C . SER B 1 87 ? -0.556 5.711 18.125 1 91.62 87 SER B C 1
ATOM 1801 O O . SER B 1 87 ? -1.645 6.211 18.422 1 91.62 87 SER B O 1
ATOM 1803 N N . GLN B 1 88 ? 0.579 6.414 18.125 1 93.69 88 GLN B N 1
ATOM 1804 C CA . GLN B 1 88 ? 0.575 7.84 18.438 1 93.69 88 GLN B CA 1
ATOM 1805 C C . GLN B 1 88 ? -0.229 8.625 17.406 1 93.69 88 GLN B C 1
ATOM 1807 O O . GLN B 1 88 ? -0.921 9.586 17.75 1 93.69 88 GLN B O 1
ATOM 1812 N N . TRP B 1 89 ? -0.096 8.305 16.188 1 95.94 89 TRP B N 1
ATOM 1813 C CA . TRP B 1 89 ? -0.842 8.984 15.125 1 95.94 89 TRP B CA 1
ATOM 1814 C C . TRP B 1 89 ? -2.346 8.852 15.352 1 95.94 89 TRP B C 1
ATOM 1816 O O . TRP B 1 89 ? -3.094 9.812 15.172 1 95.94 89 TRP B O 1
ATOM 1826 N N . LYS B 1 90 ? -2.768 7.68 15.703 1 96.69 90 LYS B N 1
ATOM 1827 C CA . LYS B 1 90 ? -4.18 7.449 16 1 96.69 90 LYS B CA 1
ATOM 1828 C C . LYS B 1 90 ? -4.656 8.352 17.125 1 96.69 90 LYS B C 1
ATOM 1830 O O . LYS B 1 90 ? -5.75 8.922 17.062 1 96.69 90 LYS B O 1
ATOM 1835 N N . ILE B 1 91 ? -3.895 8.43 18.188 1 97.06 91 ILE B N 1
ATOM 1836 C CA . ILE B 1 91 ? -4.227 9.312 19.297 1 97.06 91 ILE B CA 1
ATOM 1837 C C . ILE B 1 91 ? -4.367 10.75 18.797 1 97.06 91 ILE B C 1
ATOM 1839 O O . ILE B 1 91 ? -5.316 11.445 19.156 1 97.06 91 ILE B O 1
ATOM 1843 N N . PHE B 1 92 ? -3.486 11.25 18.031 1 97.75 92 PHE B N 1
ATOM 1844 C CA . PHE B 1 92 ? -3.531 12.57 17.422 1 97.75 92 PHE B CA 1
ATOM 1845 C C . PHE B 1 92 ? -4.82 12.766 16.625 1 97.75 92 PHE B C 1
ATOM 1847 O O . PHE B 1 92 ? -5.539 13.75 16.828 1 97.75 92 PHE B O 1
ATOM 1854 N N . SER B 1 93 ? -5.105 11.859 15.766 1 97.12 93 SER B N 1
ATOM 1855 C CA . SER B 1 93 ? -6.27 11.953 14.891 1 97.12 93 SER B CA 1
ATOM 1856 C C . SER B 1 93 ? -7.562 11.969 15.703 1 97.12 93 SER B C 1
ATOM 1858 O O . SER B 1 93 ? -8.461 12.766 15.43 1 97.12 93 SER B O 1
ATOM 1860 N N . GLU B 1 94 ? -7.586 11.094 16.656 1 96.81 94 GLU B N 1
ATOM 1861 C CA . GLU B 1 94 ? -8.773 11.055 17.516 1 96.81 94 GLU B CA 1
ATOM 1862 C C . GLU B 1 94 ? -8.898 12.328 18.344 1 96.81 94 GLU B C 1
ATOM 1864 O O . GLU B 1 94 ? -10 12.812 18.594 1 96.81 94 GLU B O 1
ATOM 1869 N N . GLY B 1 95 ? -7.773 12.812 18.812 1 96.81 95 GLY B N 1
ATOM 1870 C CA . GLY B 1 95 ? -7.758 14.062 19.547 1 96.81 95 GLY B CA 1
ATOM 1871 C C . GLY B 1 95 ? -8.328 15.234 18.75 1 96.81 95 GLY B C 1
ATOM 1872 O O . GLY B 1 95 ? -9.016 16.094 19.312 1 96.81 95 GLY B O 1
ATOM 1873 N N . GLU B 1 96 ? -8.016 15.352 17.438 1 96.44 96 GLU B N 1
ATOM 1874 C CA . GLU B 1 96 ? -8.578 16.375 16.562 1 96.44 96 GLU B CA 1
ATOM 1875 C C . GLU B 1 96 ? -10.102 16.375 16.641 1 96.44 96 GLU B C 1
ATOM 1877 O O . GLU B 1 96 ? -10.719 17.453 16.734 1 96.44 96 GLU B O 1
ATOM 1882 N N . ALA B 1 97 ? -10.672 15.133 16.516 1 92.06 97 ALA B N 1
ATOM 1883 C CA . ALA B 1 97 ? -12.133 15.016 16.547 1 92.06 97 ALA B CA 1
ATOM 1884 C C . ALA B 1 97 ? -12.695 15.492 17.891 1 92.06 97 ALA B C 1
ATOM 1886 O O . ALA B 1 97 ? -13.758 16.125 17.922 1 92.06 97 ALA B O 1
ATOM 1887 N N . GLN B 1 98 ? -11.977 15.273 18.922 1 94.19 98 GLN B N 1
ATOM 1888 C CA . GLN B 1 98 ? -12.453 15.578 20.266 1 94.19 98 GLN B CA 1
ATOM 1889 C C . GLN B 1 98 ? -12.453 17.078 20.531 1 94.19 98 GLN B C 1
ATOM 1891 O O . GLN B 1 98 ? -13.383 17.609 21.125 1 94.19 98 GLN B O 1
ATOM 1896 N N . ILE B 1 99 ? -11.445 17.797 20.094 1 95.44 99 ILE B N 1
ATOM 1897 C CA . ILE B 1 99 ? -11.32 19.203 20.469 1 95.44 99 ILE B CA 1
ATOM 1898 C C . ILE B 1 99 ? -11.922 20.094 19.375 1 95.44 99 ILE B C 1
ATOM 1900 O O . ILE B 1 99 ? -12.055 21.297 19.562 1 95.44 99 ILE B O 1
ATOM 1904 N N . SER B 1 100 ? -12.219 19.516 18.172 1 95 100 SER B N 1
ATOM 1905 C CA . SER B 1 100 ? -12.625 20.297 17 1 95 100 SER B CA 1
ATOM 1906 C C . SER B 1 100 ? -13.844 21.156 17.312 1 95 100 SER B C 1
ATOM 1908 O O . SER B 1 100 ? -13.891 22.328 16.953 1 95 100 SER B O 1
ATOM 1910 N N . GLN B 1 101 ? -14.891 20.609 18 1 93.75 101 GLN B N 1
ATOM 1911 C CA . GLN B 1 101 ? -16.109 21.359 18.281 1 93.75 101 GLN B CA 1
ATOM 1912 C C . GLN B 1 101 ? -15.812 22.547 19.188 1 93.75 101 GLN B C 1
ATOM 1914 O O . GLN B 1 101 ? -16.281 23.656 18.938 1 93.75 101 GLN B O 1
ATOM 1919 N N . MET B 1 102 ? -15.125 22.344 20.25 1 96.38 102 MET B N 1
ATOM 1920 C CA . MET B 1 102 ? -14.766 23.406 21.188 1 96.38 102 MET B CA 1
ATOM 1921 C C . MET B 1 102 ? -13.945 24.484 20.484 1 96.38 102 MET B C 1
ATOM 1923 O O . MET B 1 102 ? -14.18 25.672 20.672 1 96.38 102 MET B O 1
ATOM 1927 N N . CYS B 1 103 ? -13.008 24.031 19.594 1 97.31 103 CYS B N 1
ATOM 1928 C CA . CYS B 1 103 ? -12.086 24.953 18.953 1 97.31 103 CYS B CA 1
ATOM 1929 C C . CYS B 1 103 ? -12.758 25.688 17.797 1 97.31 103 CYS B C 1
ATOM 1931 O O . CYS B 1 103 ? -12.18 26.594 17.203 1 97.31 103 CYS B O 1
ATOM 1933 N N . GLU B 1 104 ? -13.898 25.328 17.5 1 96.44 104 GLU B N 1
ATOM 1934 C CA . GLU B 1 104 ? -14.672 26.062 16.5 1 96.44 104 GLU B CA 1
ATOM 1935 C C . GLU B 1 104 ? -15.281 27.328 17.078 1 96.44 104 GLU B C 1
ATOM 1937 O O . GLU B 1 104 ? -15.68 28.234 16.344 1 96.44 104 GLU B O 1
ATOM 1942 N N . SER B 1 105 ? -15.438 27.391 18.406 1 95.44 105 SER B N 1
ATOM 1943 C CA . SER B 1 105 ? -16.156 28.484 19.062 1 95.44 105 SER B CA 1
ATOM 1944 C C . SER B 1 105 ? -15.234 29.312 19.938 1 95.44 105 SER B C 1
ATOM 1946 O O . SER B 1 105 ? -15.586 30.422 20.328 1 95.44 105 SER B O 1
ATOM 1948 N N . ARG B 1 106 ? -14.188 28.797 20.328 1 96.25 106 ARG B N 1
ATOM 1949 C CA . ARG B 1 106 ? -13.266 29.5 21.203 1 96.25 106 ARG B CA 1
ATOM 1950 C C . ARG B 1 106 ? -11.836 29.422 20.672 1 96.25 106 ARG B C 1
ATOM 1952 O O . ARG B 1 106 ? -11.508 28.531 19.891 1 96.25 106 ARG B O 1
ATOM 1959 N N . VAL B 1 107 ? -11 30.297 21.094 1 96.94 107 VAL B N 1
ATOM 1960 C CA . VAL B 1 107 ? -9.586 30.297 20.734 1 96.94 107 VAL B CA 1
ATOM 1961 C C . VAL B 1 107 ? -8.898 29.062 21.312 1 96.94 107 VAL B C 1
ATOM 1963 O O . VAL B 1 107 ? -9.031 28.766 22.5 1 96.94 107 VAL B O 1
ATOM 1966 N N . CYS B 1 108 ? -8.203 28.172 20.422 1 96.69 108 CYS B N 1
ATOM 1967 C CA . CYS B 1 108 ? -7.559 26.938 20.844 1 96.69 108 CYS B CA 1
ATOM 1968 C C . CYS B 1 108 ? -6.109 26.891 20.375 1 96.69 108 CYS B C 1
ATOM 1970 O O . CYS B 1 108 ? -5.68 25.906 19.766 1 96.69 108 CYS B O 1
ATOM 1972 N N . ARG B 1 109 ? -5.246 27.797 20.625 1 94.88 109 ARG B N 1
ATOM 1973 C CA . ARG B 1 109 ? -3.854 27.844 20.203 1 94.88 109 ARG B CA 1
ATOM 1974 C C . ARG B 1 109 ? -3.027 26.766 20.906 1 94.88 109 ARG B C 1
ATOM 1976 O O . ARG B 1 109 ? -2.396 25.938 20.266 1 94.88 109 ARG B O 1
ATOM 1983 N N . THR B 1 110 ? -3.062 26.812 22.219 1 95.88 110 THR B N 1
ATOM 1984 C CA . THR B 1 110 ? -2.287 25.875 23.031 1 95.88 110 THR B CA 1
ATOM 1985 C C . THR B 1 110 ? -2.773 24.438 22.812 1 95.88 110 THR B C 1
ATOM 1987 O O . THR B 1 110 ? -1.965 23.516 22.719 1 95.88 110 THR B O 1
ATOM 1990 N N . GLU B 1 111 ? -4.105 24.219 22.766 1 96.88 111 GLU B N 1
ATOM 1991 C CA . GLU B 1 111 ? -4.691 22.906 22.578 1 96.88 111 GLU B CA 1
ATOM 1992 C C . GLU B 1 111 ? -4.23 22.266 21.266 1 96.88 111 GLU B C 1
ATOM 1994 O O . GLU B 1 111 ? -3.896 21.078 21.234 1 96.88 111 GLU B O 1
ATOM 1999 N N . LEU B 1 112 ? -4.223 23.062 20.188 1 97 112 LEU B N 1
ATOM 2000 C CA . LEU B 1 112 ? -3.805 22.562 18.875 1 97 112 LEU B CA 1
ATOM 2001 C C . LEU B 1 112 ? -2.316 22.234 18.875 1 97 112 LEU B C 1
ATOM 2003 O O . LEU B 1 112 ? -1.906 21.203 18.344 1 97 112 LEU B O 1
ATOM 2007 N N . GLU B 1 113 ? -1.485 23.094 19.469 1 96.38 113 GLU B N 1
ATOM 2008 C CA . GLU B 1 113 ? -0.055 22.828 19.578 1 96.38 113 GLU B CA 1
ATOM 2009 C C . GLU B 1 113 ? 0.204 21.547 20.359 1 96.38 113 GLU B C 1
ATOM 2011 O O . GLU B 1 113 ? 1.07 20.75 20 1 96.38 113 GLU B O 1
ATOM 2016 N N . ASP B 1 114 ? -0.485 21.391 21.453 1 96.94 114 ASP B N 1
ATOM 2017 C CA . ASP B 1 114 ? -0.32 20.219 22.297 1 96.94 114 ASP B CA 1
ATOM 2018 C C . ASP B 1 114 ? -0.687 18.938 21.547 1 96.94 114 ASP B C 1
ATOM 2020 O O . ASP B 1 114 ? -0.085 17.891 21.766 1 96.94 114 ASP B O 1
ATOM 2024 N N . LEU B 1 115 ? -1.729 19.016 20.797 1 97.44 115 LEU B N 1
ATOM 2025 C CA . LEU B 1 115 ? -2.139 17.859 20 1 97.44 115 LEU B CA 1
ATOM 2026 C C . LEU B 1 115 ? -1.008 17.406 19.078 1 97.44 115 LEU B C 1
ATOM 2028 O O . LEU B 1 115 ? -0.748 16.203 18.953 1 97.44 115 LEU B O 1
ATOM 2032 N N . VAL B 1 116 ? -0.337 18.312 18.359 1 97.38 116 VAL B N 1
ATOM 2033 C CA . VAL B 1 116 ? 0.781 17.984 17.484 1 97.38 116 VAL B CA 1
ATOM 2034 C C . VAL B 1 116 ? 1.917 17.375 18.297 1 97.38 116 VAL B C 1
ATOM 2036 O O . VAL B 1 116 ? 2.596 16.453 17.844 1 97.38 116 VAL B O 1
ATOM 2039 N N . LYS B 1 117 ? 2.115 17.859 19.484 1 96.5 117 LYS B N 1
ATOM 2040 C CA . LYS B 1 117 ? 3.195 17.391 20.359 1 96.5 117 LYS B CA 1
ATOM 2041 C C . LYS B 1 117 ? 3.031 15.914 20.688 1 96.5 117 LYS B C 1
ATOM 2043 O O . LYS B 1 117 ? 4.008 15.234 20.984 1 96.5 117 LYS B O 1
ATOM 2048 N N . VAL B 1 118 ? 1.82 15.406 20.688 1 95.81 118 VAL B N 1
ATOM 2049 C CA . VAL B 1 118 ? 1.551 13.992 20.969 1 95.81 118 VAL B CA 1
ATOM 2050 C C . VAL B 1 118 ? 2.348 13.117 20 1 95.81 118 VAL B C 1
ATOM 2052 O O . VAL B 1 118 ? 2.662 11.969 20.312 1 95.81 118 VAL B O 1
ATOM 2055 N N . LEU B 1 119 ? 2.646 13.617 18.812 1 95.81 119 LEU B N 1
ATOM 2056 C CA . LEU B 1 119 ? 3.312 12.859 17.766 1 95.81 119 LEU B CA 1
ATOM 2057 C C . LEU B 1 119 ? 4.789 12.648 18.094 1 95.81 119 LEU B C 1
ATOM 2059 O O . LEU B 1 119 ? 5.453 11.812 17.469 1 95.81 119 LEU B O 1
ATOM 2063 N N . TYR B 1 120 ? 5.375 13.398 18.984 1 91.56 120 TYR B N 1
ATOM 2064 C CA . TYR B 1 120 ? 6.773 13.273 19.391 1 91.56 120 TYR B CA 1
ATOM 2065 C C . TYR B 1 120 ? 6.945 12.172 20.438 1 91.56 120 TYR B C 1
ATOM 2067 O O . TYR B 1 120 ? 6.391 12.242 21.531 1 91.56 120 TYR B O 1
ATOM 2075 N N . LEU B 1 121 ? 7.738 11.141 19.969 1 86.38 121 LEU B N 1
ATOM 2076 C CA . LEU B 1 121 ? 7.934 9.984 20.844 1 86.38 121 LEU B CA 1
ATOM 2077 C C . LEU B 1 121 ? 8.883 10.312 21.984 1 86.38 121 LEU B C 1
ATOM 2079 O O . LEU B 1 121 ? 9.898 10.992 21.781 1 86.38 121 LEU B O 1
ATOM 2083 N N . GLU B 1 122 ? 8.398 10.047 23.078 1 76.19 122 GLU B N 1
ATOM 2084 C CA . GLU B 1 122 ? 9.258 10.25 24.25 1 76.19 122 GLU B CA 1
ATOM 2085 C C . GLU B 1 122 ? 10.438 9.289 24.234 1 76.19 122 GLU B C 1
ATOM 2087 O O . GLU B 1 122 ? 10.328 8.156 23.75 1 76.19 122 GLU B O 1
ATOM 2092 N N . LYS B 1 123 ? 11.75 9.734 24.312 1 64.06 123 LYS B N 1
ATOM 2093 C CA . LYS B 1 123 ? 12.953 8.906 24.406 1 64.06 123 LYS B CA 1
ATOM 2094 C C . LYS B 1 123 ? 12.758 7.777 25.406 1 64.06 123 LYS B C 1
ATOM 2096 O O . LYS B 1 123 ? 12.266 8 26.516 1 64.06 123 LYS B O 1
ATOM 2101 N N . SER B 1 124 ? 12.406 6.641 24.828 1 54.66 124 SER B N 1
ATOM 2102 C CA . SER B 1 124 ? 12.422 5.551 25.797 1 54.66 124 SER B CA 1
ATOM 2103 C C . SER B 1 124 ? 13.766 5.473 26.516 1 54.66 124 SER B C 1
ATOM 2105 O O . SER B 1 124 ? 14.82 5.676 25.906 1 54.66 124 SER B O 1
ATOM 2107 N N . GLU B 1 125 ? 13.945 5.84 27.516 1 47.44 125 GLU B N 1
ATOM 2108 C CA . GLU B 1 125 ? 15.172 5.5 28.234 1 47.44 125 GLU B CA 1
ATOM 2109 C C . GLU B 1 125 ? 15.695 4.129 27.828 1 47.44 125 GLU B C 1
ATOM 2111 O O . GLU B 1 125 ? 14.914 3.234 27.484 1 47.44 125 GLU B O 1
ATOM 2116 N N . LYS B 1 126 ? 17.031 3.986 27.234 1 50.25 126 LYS B N 1
ATOM 2117 C CA . LYS B 1 126 ? 17.781 2.793 26.875 1 50.25 126 LYS B CA 1
ATOM 2118 C C . LYS B 1 126 ? 17.203 1.546 27.531 1 50.25 126 LYS B C 1
ATOM 2120 O O . LYS B 1 126 ? 17.406 0.43 27.047 1 50.25 126 LYS B O 1
ATOM 2125 N N . GLY B 1 127 ? 16.859 1.526 28.672 1 45.53 127 GLY B N 1
ATOM 2126 C CA . GLY B 1 127 ? 16.781 0.335 29.5 1 45.53 127 GLY B CA 1
ATOM 2127 C C . GLY B 1 127 ? 15.648 -0.587 29.109 1 45.53 127 GLY B C 1
ATOM 2128 O O . GLY B 1 127 ? 15.602 -1.744 29.531 1 45.53 127 GLY B O 1
ATOM 2129 N N . HIS B 1 128 ? 14.484 -0.054 28.75 1 46.22 128 HIS B N 1
ATOM 2130 C CA . HIS B 1 128 ? 13.438 -1.065 28.734 1 46.22 128 HIS B CA 1
ATOM 2131 C C . HIS B 1 128 ? 13.18 -1.569 27.312 1 46.22 128 HIS B C 1
ATOM 2133 O O . HIS B 1 128 ? 12.227 -2.316 27.078 1 46.22 128 HIS B O 1
ATOM 2139 N N . CYS B 1 129 ? 13.922 -1.195 26.391 1 49.66 129 CYS B N 1
ATOM 2140 C CA . CYS B 1 129 ? 13.578 -1.922 25.172 1 49.66 129 CYS B CA 1
ATOM 2141 C C . CYS B 1 129 ? 14.344 -3.24 25.094 1 49.66 129 CYS B C 1
ATOM 2143 O O . CYS B 1 129 ? 15.508 -3.311 25.469 1 49.66 129 CYS B O 1
#

Sequence (258 aa):
EDVPSQTFDNKDYFCGKETFPVYESVFTEEGETIRKIAIEIEKPPQIEIHVWTIRKGILRHLYVEKLSKREFEGLPYFKMITRTTLSQWKIFSEGEAQISQMCESRVCRTELEDLVKVLYLEKSEKGHCEDVPSQTFDNKDYFCGKETFPVYESVFTEEGETIRKIAIEIEKPPQIEIHVWTIRKGILRHLYVEKLSKREFEGLPYFKMITRTTLSQWKIFSEGEAQISQMCESRVCRTELEDLVKVLYLEKSEKGHC

Secondary structure (DSSP, 8-state):
-------TT-GGGGTT---EEEEEEEEEETTEEEEEEEEEE-PPPEEEEEEEEEETTEEEEEEEEEEEHHHHHT-TT-EEEEEE-HHHHHHHHHHHHHHHHHHTTS--HHHHHHHHHTTSPP---TT--/-------TT-GGGGTT---EEEEEEEEEETTEEEEEEEEEE-PPPEEEEEEEEEETTEEEEEEEEEEEHHHHHT-TT-EEEEEE-HHHHHHHHHHHHHHHHHHTTS--HHHHHHHHHTTSPP---GGG-

Radius of gyration: 25.6 Å; Cα contacts (8 Å, |Δi|>4): 430; chains: 2; bounding box: 36×76×58 Å

Organism: Acrocephalus arundinaceus (NCBI:txid39621)

Foldseek 3Di:
DPPPPPPPPPCVVVVNDDDWDKDWDWDDDPHDIDIDIDTDDDDADKDKDWDFDDDPQATQDIDIDIDGPVVVVPDDPDDDDAAADPVLVVQLVVLCVVCNVVSNPDRQPVSNVVSVVSRHDDPDDVPPD/DPPPPPPPPPCVVVVNDDDWDKDWDWDDDPHDIDIDIDTDDDDADKDKDWDFDDDPQATQDIDIDIDGPVVVVPDDPDDDDAAADPVLVVQLVVLCVVCNVVSNVDRQPVSNVVSVVSRHDDPPDVPPD

Solvent-accessible surface area (backbone atoms only — not comparable to full-atom values): 14442 Å² total; per-residue (Å²): 132,79,76,72,82,66,73,74,79,46,52,74,59,49,55,70,55,75,64,30,51,27,30,38,28,77,46,76,56,97,68,31,34,41,39,34,44,31,36,51,44,72,64,78,33,40,28,45,30,41,39,37,34,29,44,83,47,19,41,76,45,76,52,76,48,76,47,45,46,74,64,51,71,69,50,84,66,57,43,78,77,47,48,27,37,70,69,40,47,48,52,38,56,54,47,50,66,68,46,43,67,61,20,53,78,37,73,36,58,67,63,55,52,52,44,60,51,55,39,55,68,72,78,54,64,81,77,79,95,131,78,77,73,82,67,71,74,77,48,53,76,60,51,56,72,54,72,65,29,53,28,30,37,27,78,48,75,56,98,69,33,34,41,39,36,44,32,36,52,47,73,63,78,32,42,28,45,30,41,39,36,32,29,44,84,46,19,42,75,46,76,52,76,48,76,47,44,45,74,64,50,71,70,49,84,67,57,41,79,75,49,48,27,36,69,70,39,47,49,52,37,58,53,45,50,67,66,46,45,68,60,19,54,77,37,73,35,58,68,62,55,53,52,44,60,52,55,38,55,68,73,77,53,64,83,78,78,94